Protein AF-A0A1Z9PT60-F1 (afdb_monomer_lite)

Sequence (329 aa):
MVISQSTYDNGRLYELSFFSLENSTSPKCAEILVYNCVQFVKESYLERMRNLSPFIKDKQIYIDSTYELFSEKIVSFLDAAFENLKNFHYFFIPSKMQENCLSLKNCIDKGLQIYPAQYFADYPDKYIPIISNDFDKVEKKKFLFYTGKVSKERTLLVSLLSYFDLIKYGYVSYFGNKNIDSNFDTQKEEDVFFLNLTKKQKKIIQEGFEKLTLPLTVDVKKFNKDIAHAREYNADYYNAVDFCVISETDHYKGMFITEKTVKCIQQNKKFIAFAGHNYINDLKLYYREKHKQDISHLTDWCDTSYDKCKDTFDRAKKIVEIIKEEIEK

Structure (mmCIF, N/CA/C/O backbone):
data_AF-A0A1Z9PT60-F1
#
_entry.id   AF-A0A1Z9PT60-F1
#
loop_
_atom_site.group_PDB
_atom_site.id
_atom_site.type_symbol
_atom_site.label_atom_id
_atom_site.label_alt_id
_atom_site.label_comp_id
_atom_site.label_asym_id
_atom_site.label_entity_id
_atom_site.label_seq_id
_atom_site.pdbx_PDB_ins_code
_atom_site.Cartn_x
_atom_site.Cartn_y
_atom_site.Cartn_z
_atom_site.occupancy
_atom_site.B_iso_or_equiv
_atom_site.auth_seq_id
_atom_site.auth_comp_id
_atom_site.auth_asym_id
_atom_site.auth_atom_id
_atom_site.pdbx_PDB_model_num
ATOM 1 N N . MET A 1 1 ? -0.298 -6.727 -17.135 1.00 81.62 1 MET A N 1
ATOM 2 C CA . MET A 1 1 ? 0.317 -6.638 -18.468 1.00 81.62 1 MET A CA 1
ATOM 3 C C . MET A 1 1 ? 0.806 -8.011 -18.885 1.00 81.62 1 MET A C 1
ATOM 5 O O . MET A 1 1 ? 1.569 -8.620 -18.147 1.00 81.62 1 MET A O 1
ATOM 9 N N . VAL A 1 2 ? 0.313 -8.522 -20.009 1.00 84.81 2 VAL A N 1
ATOM 10 C CA . VAL A 1 2 ? 0.751 -9.814 -20.552 1.00 84.81 2 VAL A CA 1
ATOM 11 C C . VAL A 1 2 ? 1.932 -9.562 -21.484 1.00 84.81 2 VAL A C 1
ATOM 13 O O . VAL A 1 2 ? 1.859 -8.657 -22.313 1.00 84.81 2 VAL A O 1
ATOM 16 N N . ILE A 1 3 ? 3.014 -10.319 -21.318 1.00 87.12 3 ILE A N 1
ATOM 17 C CA . ILE A 1 3 ? 4.162 -10.327 -22.224 1.00 87.12 3 ILE A CA 1
ATOM 18 C C . ILE A 1 3 ? 4.115 -11.636 -23.007 1.00 87.12 3 ILE A C 1
ATOM 20 O O . ILE A 1 3 ? 4.352 -12.712 -22.451 1.00 87.12 3 ILE A O 1
ATOM 24 N N . SER A 1 4 ? 3.799 -11.523 -24.294 1.00 89.12 4 SER A N 1
ATOM 25 C CA . SER A 1 4 ? 3.703 -12.656 -25.216 1.00 89.12 4 SER A CA 1
ATOM 26 C C . SER A 1 4 ? 5.038 -12.976 -25.896 1.00 89.12 4 SER A C 1
ATOM 28 O O . SER A 1 4 ? 5.189 -14.035 -26.496 1.00 89.12 4 SER A O 1
ATOM 30 N N . GLN A 1 5 ? 6.021 -12.076 -25.838 1.00 92.50 5 GLN A N 1
ATOM 31 C CA . GLN A 1 5 ? 7.372 -12.304 -26.356 1.00 92.50 5 GLN A CA 1
ATOM 32 C C . GLN A 1 5 ? 8.129 -13.350 -25.532 1.00 92.50 5 GLN A C 1
ATOM 34 O O . GLN A 1 5 ? 7.790 -13.631 -24.381 1.00 92.50 5 GLN A O 1
ATOM 39 N N . SER A 1 6 ? 9.196 -13.904 -26.111 1.00 91.69 6 SER A N 1
ATOM 40 C CA . SER A 1 6 ? 10.075 -14.833 -25.404 1.00 91.69 6 SER A CA 1
ATOM 41 C C . SER A 1 6 ? 10.795 -14.129 -24.240 1.00 91.69 6 SER A C 1
ATOM 43 O O . SER A 1 6 ? 11.554 -13.177 -24.425 1.00 91.69 6 SER A O 1
ATOM 45 N N . THR A 1 7 ? 10.557 -14.583 -23.012 1.00 91.81 7 THR A N 1
ATOM 46 C CA . THR A 1 7 ? 11.018 -13.908 -21.787 1.00 91.81 7 THR A CA 1
ATOM 47 C C . THR A 1 7 ? 11.910 -14.797 -20.941 1.00 91.81 7 THR A C 1
ATOM 49 O O . THR A 1 7 ? 11.628 -15.982 -20.772 1.00 91.81 7 THR A O 1
ATOM 52 N N . TYR A 1 8 ? 12.943 -14.218 -20.337 1.00 88.31 8 TYR A N 1
ATOM 53 C CA . TYR A 1 8 ? 13.661 -14.833 -19.226 1.00 88.31 8 TYR A CA 1
ATOM 54 C C . TYR A 1 8 ? 13.406 -14.034 -17.952 1.00 88.31 8 TYR A C 1
ATOM 56 O O . TYR A 1 8 ? 13.744 -12.853 -17.863 1.00 88.31 8 TYR A O 1
ATOM 64 N N . ASP A 1 9 ? 12.825 -14.707 -16.968 1.00 85.31 9 ASP A N 1
ATOM 65 C CA . ASP A 1 9 ? 12.563 -14.172 -15.641 1.00 85.31 9 ASP A CA 1
ATOM 66 C C . ASP A 1 9 ? 13.766 -14.425 -14.730 1.00 85.31 9 ASP A C 1
ATOM 68 O O . ASP A 1 9 ? 14.000 -15.535 -14.237 1.00 85.31 9 ASP A O 1
ATOM 72 N N . ASN A 1 10 ? 14.555 -13.377 -14.511 1.00 74.00 10 ASN A N 1
ATOM 73 C CA . ASN A 1 10 ? 15.726 -13.443 -13.662 1.00 74.00 10 ASN A CA 1
ATOM 74 C C . ASN A 1 10 ? 15.343 -13.174 -12.205 1.00 74.00 1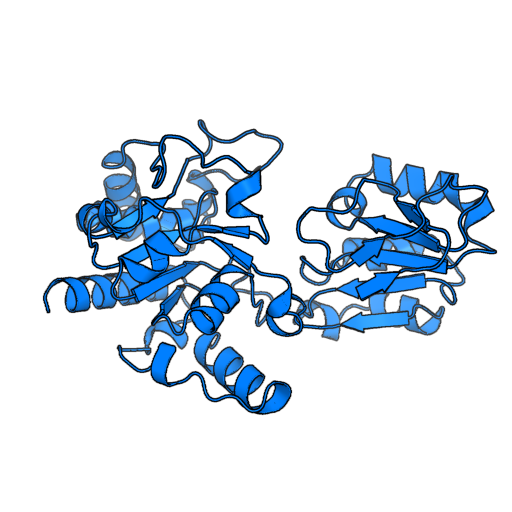0 ASN A C 1
ATOM 76 O O . ASN A 1 10 ? 15.605 -12.098 -11.673 1.00 74.00 10 ASN A O 1
ATOM 80 N N . GLY A 1 11 ? 14.734 -14.149 -11.540 1.00 64.88 11 GLY A N 1
ATOM 81 C CA . GLY A 1 11 ? 14.425 -14.032 -10.115 1.00 64.88 11 GLY A CA 1
ATOM 82 C C . GLY A 1 11 ? 13.132 -14.684 -9.662 1.00 64.88 11 GLY A C 1
ATOM 83 O O . GLY A 1 11 ? 12.933 -14.794 -8.454 1.00 64.88 11 GLY A O 1
ATOM 84 N N . ARG A 1 12 ? 12.308 -15.164 -10.598 1.00 70.69 12 ARG A N 1
ATOM 85 C CA . ARG A 1 12 ? 10.890 -15.459 -10.379 1.00 70.69 12 ARG A CA 1
ATOM 86 C C . ARG A 1 12 ? 10.148 -14.164 -10.047 1.00 70.69 12 ARG A C 1
ATOM 88 O O . ARG A 1 12 ? 10.423 -13.500 -9.041 1.00 70.69 12 ARG A O 1
ATOM 95 N N . LEU A 1 13 ? 9.209 -13.796 -10.907 1.00 71.31 13 LEU A N 1
ATOM 96 C CA . LEU A 1 13 ? 8.296 -12.693 -10.687 1.00 71.31 13 LEU A CA 1
ATOM 97 C C . LEU A 1 13 ? 7.667 -12.841 -9.308 1.00 71.31 13 LEU A C 1
ATOM 99 O O . LEU A 1 13 ? 7.302 -13.936 -8.876 1.00 71.31 13 LEU A O 1
ATOM 103 N N . TYR A 1 14 ? 7.588 -11.719 -8.599 1.00 69.69 14 TYR A N 1
ATOM 104 C CA . TYR A 1 14 ? 6.918 -11.708 -7.313 1.00 69.69 14 TYR A CA 1
ATOM 105 C C . TYR A 1 14 ? 5.428 -11.981 -7.521 1.00 69.69 14 TYR A C 1
ATOM 107 O O . TYR A 1 14 ? 4.874 -11.600 -8.549 1.00 69.69 14 TYR A O 1
ATOM 115 N N . GLU A 1 15 ? 4.756 -12.584 -6.544 1.00 73.38 15 GLU A N 1
ATOM 116 C CA . GLU A 1 15 ? 3.327 -12.925 -6.654 1.00 73.38 15 GLU A CA 1
ATOM 117 C C . GLU A 1 15 ? 2.438 -11.697 -6.926 1.00 73.38 15 GLU A C 1
ATOM 119 O O . GLU A 1 15 ? 1.390 -11.800 -7.564 1.00 73.38 15 GLU A O 1
ATOM 124 N N . LEU A 1 16 ? 2.891 -10.511 -6.503 1.00 75.56 16 LEU A N 1
ATOM 125 C CA . LEU A 1 16 ? 2.218 -9.238 -6.764 1.00 75.56 16 LEU A CA 1
ATOM 126 C C . LEU A 1 16 ? 2.604 -8.576 -8.095 1.00 75.56 16 LEU A C 1
ATOM 128 O O . LEU A 1 16 ? 1.982 -7.580 -8.461 1.00 75.56 16 LEU A O 1
ATOM 132 N N . SER A 1 17 ? 3.577 -9.113 -8.836 1.00 84.62 17 SER A N 1
ATOM 133 C CA . SER A 1 17 ? 3.998 -8.584 -10.137 1.00 84.62 17 SER A CA 1
ATOM 134 C C . SER A 1 17 ? 2.824 -8.465 -11.094 1.00 84.62 17 SER A C 1
ATOM 136 O O . SER A 1 17 ? 2.129 -9.444 -11.371 1.00 84.62 17 SER A O 1
ATOM 138 N N . PHE A 1 18 ? 2.614 -7.279 -11.661 1.00 87.62 18 PHE A N 1
ATOM 139 C CA . PHE A 1 18 ? 1.572 -7.038 -12.663 1.00 87.62 18 PHE A CA 1
ATOM 140 C C . PHE A 1 18 ? 1.918 -7.593 -14.043 1.00 87.62 18 PHE A C 1
ATOM 142 O O . PHE A 1 18 ? 1.092 -7.490 -14.955 1.00 87.62 18 PHE A O 1
ATOM 149 N N . PHE A 1 19 ? 3.073 -8.237 -14.197 1.00 88.06 19 PHE A N 1
ATOM 150 C CA . PHE A 1 19 ? 3.411 -9.005 -15.382 1.00 88.06 19 PHE A CA 1
ATOM 151 C C . PHE A 1 19 ? 2.799 -10.406 -15.363 1.00 88.06 19 PHE A C 1
ATOM 153 O O . PHE A 1 19 ? 2.628 -11.039 -14.326 1.00 88.06 19 PHE A O 1
ATOM 160 N N . SER A 1 20 ? 2.468 -10.895 -16.551 1.00 86.12 20 SER A N 1
ATOM 161 C CA . SER A 1 20 ? 2.156 -12.293 -16.824 1.00 86.12 20 SER A CA 1
ATOM 162 C C . SER A 1 20 ? 2.984 -12.701 -18.035 1.00 86.12 20 SER A C 1
ATOM 164 O O . SER A 1 20 ? 2.941 -12.013 -19.054 1.00 86.12 20 SER A O 1
ATOM 166 N N . LEU A 1 21 ? 3.798 -13.747 -17.889 1.00 88.81 21 LEU A N 1
ATOM 167 C CA . LEU A 1 21 ? 4.744 -14.196 -18.911 1.00 88.81 21 LEU A CA 1
ATOM 168 C C . LEU A 1 21 ? 4.188 -15.448 -19.583 1.00 88.81 21 LEU A C 1
ATOM 170 O O . LEU A 1 21 ? 4.032 -16.472 -18.920 1.00 88.81 21 LEU A O 1
ATOM 174 N N . GLU A 1 22 ? 3.902 -15.381 -20.880 1.00 88.56 22 GLU A N 1
ATOM 175 C CA . GLU A 1 22 ? 3.350 -16.531 -21.613 1.00 88.56 22 GLU A CA 1
ATOM 176 C C . GLU A 1 22 ? 4.451 -17.470 -22.117 1.00 88.56 22 GLU A C 1
ATOM 178 O O . GLU A 1 22 ? 4.288 -18.687 -22.103 1.00 88.56 22 GLU A O 1
ATOM 183 N N . ASN A 1 23 ? 5.601 -16.914 -22.512 1.00 88.31 23 ASN A N 1
ATOM 184 C CA . ASN A 1 23 ? 6.655 -17.645 -23.214 1.00 88.31 23 ASN A CA 1
ATOM 185 C C . ASN A 1 23 ? 7.992 -17.579 -22.466 1.00 88.31 23 ASN A C 1
ATOM 187 O O . ASN A 1 23 ? 8.935 -16.900 -22.872 1.00 88.31 23 ASN A O 1
ATOM 191 N N . SER A 1 24 ? 8.087 -18.310 -21.353 1.00 89.94 24 SER A N 1
ATOM 192 C CA . SER A 1 24 ? 9.324 -18.403 -20.565 1.00 89.94 24 SER A CA 1
ATOM 193 C C . SER A 1 24 ? 10.392 -19.252 -21.265 1.00 89.94 24 SER A C 1
ATOM 195 O O . SER A 1 24 ? 10.131 -20.375 -21.689 1.00 89.94 24 SER A O 1
ATOM 197 N N . THR A 1 25 ? 11.616 -18.737 -21.369 1.00 90.75 25 THR A N 1
ATOM 198 C CA . THR A 1 25 ? 12.745 -19.403 -22.038 1.00 90.75 25 THR A CA 1
ATOM 199 C C . THR A 1 25 ? 14.079 -19.104 -21.346 1.00 90.75 25 THR A C 1
ATOM 201 O O . THR A 1 25 ? 14.131 -18.422 -20.327 1.00 90.75 25 THR A O 1
ATOM 204 N N . SER A 1 26 ? 15.183 -19.636 -21.876 1.00 87.69 26 SER A N 1
ATOM 205 C CA . SER A 1 26 ? 16.532 -19.382 -21.358 1.00 87.69 26 SER A CA 1
ATOM 206 C C . SER A 1 26 ? 16.998 -17.938 -21.627 1.00 87.69 26 SER A C 1
ATOM 208 O O . SER A 1 26 ? 16.575 -17.337 -22.619 1.00 87.69 26 SER A O 1
ATOM 210 N N . PRO A 1 27 ? 17.951 -17.390 -20.842 1.00 83.62 27 PRO A N 1
ATOM 211 C CA . PRO A 1 27 ? 18.452 -16.028 -21.043 1.00 83.62 27 PRO A CA 1
ATOM 212 C C . PRO A 1 27 ? 18.969 -15.777 -22.458 1.00 83.62 27 PRO A C 1
ATOM 214 O O . PRO A 1 27 ? 18.808 -14.683 -22.987 1.00 83.62 27 PRO A O 1
ATOM 217 N N . LYS A 1 28 ? 19.580 -16.789 -23.090 1.00 85.12 28 LYS A N 1
ATOM 218 C CA . LYS A 1 28 ? 20.130 -16.685 -24.449 1.00 85.12 28 LYS A CA 1
ATOM 219 C C . LYS A 1 28 ? 19.030 -16.548 -25.498 1.00 85.12 28 LYS A C 1
ATOM 221 O O . LYS A 1 28 ? 19.175 -15.732 -26.401 1.00 85.12 28 LYS A O 1
ATOM 226 N N . CYS A 1 29 ? 17.937 -17.286 -25.335 1.00 87.81 29 CYS A N 1
ATOM 227 C CA . CYS A 1 29 ? 16.830 -17.346 -26.289 1.00 87.81 29 CYS A CA 1
ATOM 228 C C . CYS A 1 29 ? 15.768 -16.258 -26.079 1.00 87.81 29 CYS A C 1
ATOM 230 O O . CYS A 1 29 ? 14.932 -16.083 -26.951 1.00 87.81 29 CYS A O 1
ATOM 232 N N . ALA A 1 30 ? 15.778 -15.561 -24.941 1.00 91.00 30 ALA A N 1
ATOM 233 C CA . ALA A 1 30 ? 14.778 -14.543 -24.631 1.00 91.00 30 ALA A CA 1
ATOM 234 C C . ALA A 1 30 ? 14.965 -13.247 -25.436 1.00 91.00 30 ALA A C 1
ATOM 236 O O . ALA A 1 30 ? 16.078 -12.736 -25.544 1.00 91.00 30 ALA A O 1
ATOM 237 N N . GLU A 1 31 ? 13.882 -12.657 -25.916 1.00 92.06 31 GLU A N 1
ATOM 238 C CA . GLU A 1 31 ? 13.834 -11.276 -26.409 1.00 92.06 31 GLU A CA 1
ATOM 239 C C . GLU A 1 31 ? 13.824 -10.266 -25.256 1.00 92.06 31 GLU A C 1
ATOM 241 O O . GLU A 1 31 ? 14.393 -9.177 -25.371 1.00 92.06 31 GLU A O 1
ATOM 246 N N . ILE A 1 32 ? 13.204 -10.640 -24.132 1.00 92.69 32 ILE A N 1
ATOM 247 C CA . ILE A 1 32 ? 13.020 -9.775 -22.964 1.00 92.69 32 ILE A CA 1
ATOM 248 C C . ILE A 1 32 ? 13.631 -10.421 -21.722 1.00 92.69 32 ILE A C 1
ATOM 250 O O . ILE A 1 32 ? 13.316 -11.558 -21.367 1.00 92.69 32 ILE A O 1
ATOM 254 N N . LEU A 1 33 ? 14.492 -9.682 -21.028 1.00 89.94 33 LEU A N 1
ATOM 255 C CA . LEU A 1 33 ? 14.980 -10.045 -19.701 1.00 89.94 33 LEU A CA 1
ATOM 256 C C . LEU A 1 33 ? 14.180 -9.270 -18.655 1.00 89.94 33 LEU A C 1
ATOM 258 O O . LEU A 1 33 ? 14.194 -8.039 -18.656 1.00 89.94 33 LEU A O 1
ATOM 262 N N . VAL A 1 34 ? 13.507 -9.982 -17.757 1.00 89.75 34 VAL A N 1
ATOM 263 C CA . VAL A 1 34 ? 12.698 -9.384 -16.691 1.00 89.75 34 VAL A CA 1
ATOM 264 C C . VAL A 1 34 ? 13.442 -9.493 -15.363 1.00 89.75 34 VAL A C 1
ATOM 266 O O . VAL A 1 34 ? 13.912 -10.569 -14.988 1.00 89.75 34 VAL A O 1
ATOM 269 N N . TYR A 1 35 ? 13.563 -8.369 -14.659 1.00 85.94 35 TYR A N 1
ATOM 270 C CA . TYR A 1 35 ? 14.280 -8.229 -13.397 1.00 85.94 35 TYR A CA 1
ATOM 271 C C . TYR A 1 35 ? 13.342 -7.736 -12.298 1.00 85.94 35 TYR A C 1
ATOM 273 O O . TYR A 1 35 ? 12.732 -6.678 -12.414 1.00 85.94 35 TYR A O 1
ATOM 281 N N . ASN A 1 36 ? 13.274 -8.485 -11.203 1.00 83.25 36 ASN A N 1
ATOM 282 C CA . ASN A 1 36 ? 12.445 -8.187 -10.040 1.00 83.25 36 ASN A CA 1
ATOM 283 C C . ASN A 1 36 ? 13.155 -7.201 -9.090 1.00 83.25 36 ASN A C 1
ATOM 285 O O . ASN A 1 36 ? 14.292 -7.441 -8.668 1.00 83.25 36 ASN A O 1
ATOM 289 N N . CYS A 1 37 ? 12.476 -6.122 -8.692 1.00 75.62 37 CYS A N 1
ATOM 290 C CA . CYS A 1 37 ? 13.052 -5.050 -7.875 1.00 75.62 37 CYS A CA 1
ATOM 291 C C . CYS A 1 37 ? 13.472 -5.452 -6.450 1.00 75.62 37 CYS A C 1
ATOM 293 O O . CYS A 1 37 ? 14.475 -4.949 -5.937 1.00 75.62 37 CYS A O 1
ATOM 295 N N . VAL A 1 38 ? 12.755 -6.387 -5.818 1.00 69.94 38 VAL A N 1
ATOM 296 C CA . VAL A 1 38 ? 13.036 -6.872 -4.451 1.00 69.94 38 VAL A CA 1
ATOM 297 C C . VAL A 1 38 ? 14.363 -7.616 -4.421 1.00 69.94 38 VAL A C 1
ATOM 299 O O . VAL A 1 38 ? 15.101 -7.576 -3.434 1.00 69.94 38 VAL A O 1
ATOM 302 N N . GLN A 1 39 ? 14.693 -8.285 -5.521 1.00 64.44 39 GLN A N 1
ATOM 303 C CA . GLN A 1 39 ? 15.985 -8.934 -5.678 1.00 64.44 39 GLN A CA 1
ATOM 304 C C . GLN A 1 39 ? 17.055 -7.948 -6.145 1.00 64.44 39 GLN A C 1
ATOM 306 O O . GLN A 1 39 ? 18.193 -8.062 -5.698 1.00 64.44 39 GLN A O 1
ATOM 311 N N . PHE A 1 40 ? 16.676 -6.942 -6.939 1.00 62.62 40 PHE A N 1
ATOM 312 C CA . PHE A 1 40 ? 17.561 -5.907 -7.483 1.00 62.62 40 PHE A CA 1
ATOM 313 C C . PHE A 1 40 ? 18.400 -5.184 -6.434 1.00 62.62 40 PHE A C 1
ATOM 315 O O . PHE A 1 40 ? 19.569 -4.889 -6.660 1.00 62.62 40 PHE A O 1
ATOM 322 N N . VAL A 1 41 ? 17.833 -4.927 -5.258 1.00 61.47 41 VAL A N 1
ATOM 323 C CA . VAL A 1 41 ? 18.516 -4.187 -4.187 1.00 61.47 41 VAL A CA 1
ATOM 324 C C . VAL A 1 41 ? 19.533 -5.016 -3.390 1.00 61.47 41 VAL A C 1
ATOM 326 O O . VAL A 1 41 ? 20.164 -4.474 -2.482 1.00 61.47 41 VAL A O 1
ATOM 329 N N . LYS A 1 42 ? 19.715 -6.307 -3.701 1.00 67.56 42 LYS A N 1
ATOM 330 C CA . LYS A 1 42 ? 20.740 -7.163 -3.081 1.00 67.56 42 LYS A CA 1
ATOM 331 C C . LYS A 1 42 ? 22.034 -7.121 -3.899 1.00 67.56 42 LYS A C 1
ATOM 333 O O . LYS A 1 42 ? 21.994 -7.272 -5.117 1.00 67.56 42 LYS A O 1
ATOM 338 N N . GLU A 1 43 ? 23.190 -7.002 -3.240 1.00 64.00 43 GLU A N 1
ATOM 339 C CA . GLU A 1 43 ? 24.509 -6.931 -3.907 1.00 64.00 43 GLU A CA 1
ATOM 340 C C . GLU A 1 43 ? 24.746 -8.085 -4.895 1.00 64.00 43 GLU A C 1
ATOM 342 O O . GLU A 1 43 ? 25.141 -7.855 -6.038 1.00 64.00 43 GLU A O 1
ATOM 347 N N . SER A 1 44 ? 24.380 -9.314 -4.515 1.00 67.00 44 SER A N 1
ATOM 348 C CA . SER A 1 44 ? 24.494 -10.500 -5.379 1.00 67.00 44 SER A CA 1
ATOM 349 C C . SER A 1 44 ? 23.635 -10.440 -6.648 1.00 67.00 44 SER A C 1
ATOM 351 O O . SER A 1 44 ? 23.824 -11.218 -7.583 1.00 67.00 44 SER A O 1
ATOM 353 N N . TYR A 1 45 ? 22.633 -9.567 -6.700 1.00 67.31 45 TYR A N 1
ATOM 354 C CA . TYR A 1 45 ? 21.783 -9.388 -7.871 1.00 67.31 45 TYR A CA 1
ATOM 355 C C . TYR A 1 45 ? 22.325 -8.324 -8.825 1.00 67.31 45 TYR A C 1
ATOM 357 O O . TYR A 1 45 ? 22.303 -8.533 -10.037 1.00 67.31 45 TYR A O 1
ATOM 365 N N . LEU A 1 46 ? 22.894 -7.240 -8.293 1.00 69.31 46 LEU A N 1
ATOM 366 C CA . LEU A 1 46 ? 23.629 -6.257 -9.095 1.00 69.31 46 LEU A CA 1
ATOM 367 C C . LEU A 1 46 ? 24.809 -6.916 -9.821 1.00 69.31 46 LEU A C 1
ATOM 369 O O . LEU A 1 46 ? 25.048 -6.655 -11.000 1.00 69.31 46 LEU A O 1
ATOM 373 N N . GLU A 1 47 ? 25.500 -7.835 -9.148 1.00 71.31 47 GLU A N 1
ATOM 374 C CA . GLU A 1 47 ? 26.553 -8.650 -9.755 1.00 71.31 47 GLU A CA 1
ATOM 375 C C . GLU A 1 47 ? 26.009 -9.575 -10.855 1.00 71.31 47 GLU A C 1
ATOM 377 O O . GLU A 1 47 ? 26.566 -9.634 -11.950 1.00 71.31 47 GLU A O 1
ATOM 382 N N . ARG A 1 48 ? 24.858 -10.226 -10.632 1.00 71.12 48 ARG A N 1
ATOM 383 C CA . ARG A 1 48 ? 24.186 -11.032 -11.669 1.00 71.12 48 ARG A CA 1
ATOM 384 C C . ARG A 1 48 ? 23.796 -10.208 -12.893 1.00 71.12 48 ARG A C 1
ATOM 386 O O . ARG A 1 48 ? 23.975 -10.681 -14.011 1.00 71.12 48 ARG A O 1
ATOM 393 N N . MET A 1 49 ? 23.316 -8.981 -12.711 1.00 74.00 49 MET A N 1
ATOM 394 C CA . MET A 1 49 ? 23.049 -8.067 -13.824 1.00 74.00 49 MET A CA 1
ATOM 395 C C . MET A 1 49 ? 24.308 -7.697 -14.599 1.00 74.00 49 MET A C 1
ATOM 397 O O . MET A 1 49 ? 24.292 -7.719 -15.828 1.00 74.00 49 MET A O 1
ATOM 401 N N . ARG A 1 50 ? 25.410 -7.404 -13.900 1.00 72.38 50 ARG A N 1
ATOM 402 C CA . ARG A 1 50 ? 26.708 -7.168 -14.547 1.00 72.38 50 ARG A CA 1
ATOM 403 C C . ARG A 1 50 ? 27.161 -8.390 -15.344 1.00 72.38 50 ARG A C 1
ATOM 405 O O . ARG A 1 50 ? 27.598 -8.236 -16.480 1.00 72.38 50 ARG A O 1
ATOM 412 N N . ASN A 1 51 ? 26.966 -9.594 -14.816 1.00 71.81 51 ASN A N 1
ATOM 413 C CA . ASN A 1 51 ? 27.301 -10.841 -15.511 1.00 71.81 51 ASN A CA 1
ATOM 414 C C . ASN A 1 51 ? 26.403 -11.109 -16.730 1.00 71.81 51 ASN A C 1
ATOM 416 O O . ASN A 1 51 ? 26.832 -11.764 -17.678 1.00 71.81 51 ASN A O 1
ATOM 420 N N . LEU A 1 52 ? 25.177 -10.580 -16.737 1.00 70.19 52 LEU A N 1
ATOM 421 C CA . LEU A 1 52 ? 24.276 -10.636 -17.889 1.00 70.19 52 LEU A CA 1
ATOM 422 C C . LEU A 1 52 ? 24.518 -9.509 -18.905 1.00 70.19 52 LEU A C 1
ATOM 424 O O . LEU A 1 52 ? 23.933 -9.555 -19.986 1.00 70.19 52 LEU A O 1
ATOM 428 N N . SER A 1 53 ? 25.410 -8.550 -18.621 1.00 69.19 53 SER A N 1
ATOM 429 C CA . SER A 1 53 ? 25.713 -7.417 -19.510 1.00 69.19 53 SER A CA 1
ATOM 430 C C . SER A 1 53 ? 26.059 -7.779 -20.961 1.00 69.19 53 SER A C 1
ATOM 432 O O . SER A 1 53 ? 25.591 -7.051 -21.840 1.00 69.19 53 SER A O 1
ATOM 434 N N . PRO A 1 54 ? 26.737 -8.907 -21.282 1.00 68.69 54 PRO A N 1
ATOM 435 C CA . PRO A 1 54 ? 26.973 -9.282 -22.678 1.00 68.69 54 PRO A CA 1
ATOM 436 C C . PRO A 1 54 ? 25.680 -9.575 -23.449 1.00 68.69 54 PRO A C 1
ATOM 438 O O . PRO A 1 54 ? 25.642 -9.430 -24.664 1.00 68.69 54 PRO A O 1
ATOM 441 N N . PHE A 1 55 ? 24.615 -9.974 -22.748 1.00 69.31 55 PHE A N 1
ATOM 442 C CA . PHE A 1 55 ? 23.310 -10.291 -23.328 1.00 69.31 55 PHE A CA 1
ATOM 443 C C . PHE A 1 55 ? 22.363 -9.086 -23.367 1.00 69.31 55 PHE A C 1
ATOM 445 O O . PHE A 1 55 ? 21.339 -9.152 -24.040 1.00 69.31 55 PHE A O 1
ATOM 452 N N . ILE A 1 56 ? 22.676 -8.002 -22.648 1.00 76.62 56 ILE A N 1
ATOM 453 C CA . ILE A 1 56 ? 21.798 -6.828 -22.514 1.00 76.62 56 ILE A CA 1
ATOM 454 C C . ILE A 1 56 ? 21.719 -6.019 -23.815 1.00 76.62 56 ILE A C 1
ATOM 456 O O . ILE A 1 56 ? 20.682 -5.431 -24.106 1.00 76.62 56 ILE A O 1
ATOM 460 N N . LYS A 1 57 ? 22.796 -5.991 -24.609 1.00 74.00 57 LYS A N 1
ATOM 461 C CA . LYS A 1 57 ? 22.913 -5.092 -25.768 1.00 74.00 57 LYS A CA 1
ATOM 462 C C . LYS A 1 57 ? 21.825 -5.314 -26.831 1.00 74.00 57 LYS A C 1
ATOM 464 O O . LYS A 1 57 ? 21.372 -4.341 -27.428 1.00 74.00 57 LYS A O 1
ATOM 469 N N . ASP A 1 58 ? 21.366 -6.555 -26.989 1.00 80.94 58 ASP A N 1
ATOM 470 C CA . ASP A 1 58 ? 20.441 -6.964 -28.055 1.00 80.94 58 ASP A CA 1
ATOM 471 C C . ASP A 1 58 ? 19.052 -7.382 -27.534 1.00 80.94 58 ASP A C 1
ATOM 473 O O . ASP A 1 58 ? 18.269 -7.987 -28.264 1.00 80.94 58 ASP A O 1
ATOM 477 N N . LYS A 1 59 ? 18.739 -7.097 -26.263 1.00 89.75 59 LYS A N 1
ATOM 478 C CA . LYS A 1 59 ? 17.484 -7.506 -25.611 1.00 89.75 59 LYS A CA 1
ATOM 479 C C . LYS A 1 59 ? 16.778 -6.317 -24.978 1.00 89.75 59 LYS A C 1
ATOM 481 O O . LYS A 1 59 ? 17.421 -5.343 -24.588 1.00 89.75 59 LYS A O 1
ATOM 486 N N . GLN A 1 60 ? 15.460 -6.419 -24.826 1.00 93.12 60 GLN A N 1
ATOM 487 C CA . GLN A 1 60 ? 14.723 -5.505 -23.956 1.00 93.12 60 GLN A CA 1
ATOM 488 C C . GLN A 1 60 ? 14.908 -5.911 -22.496 1.00 93.12 60 GLN A C 1
ATOM 490 O O . GLN A 1 60 ? 14.914 -7.098 -22.162 1.00 93.12 60 GLN A O 1
ATOM 495 N N . ILE A 1 61 ? 15.046 -4.922 -21.620 1.00 91.81 61 ILE A N 1
ATOM 496 C CA . ILE A 1 61 ? 15.262 -5.117 -20.189 1.00 91.81 61 ILE A CA 1
ATOM 497 C C . ILE A 1 61 ? 14.099 -4.509 -19.427 1.00 91.81 61 ILE A C 1
ATOM 499 O O . ILE A 1 61 ? 13.926 -3.293 -19.432 1.00 91.81 61 ILE A O 1
ATOM 503 N N . TYR A 1 62 ? 13.298 -5.340 -18.770 1.00 93.38 62 TYR A N 1
ATOM 504 C CA . TYR A 1 62 ? 12.169 -4.886 -17.964 1.00 93.38 62 TYR A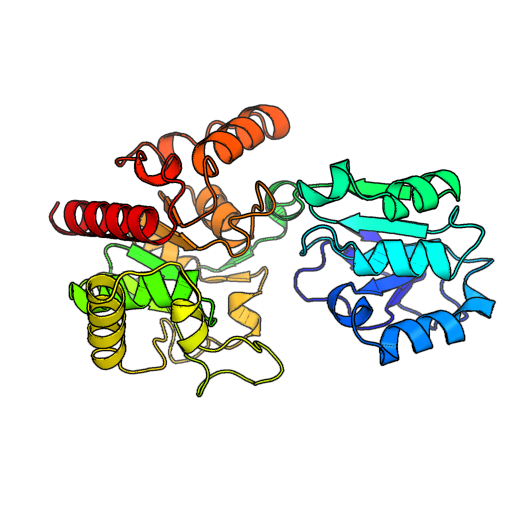 CA 1
ATOM 505 C C . TYR A 1 62 ? 12.545 -4.978 -16.494 1.00 93.38 62 TYR A C 1
ATOM 507 O O . TYR A 1 62 ? 12.875 -6.050 -15.996 1.00 93.38 62 TYR A O 1
ATOM 515 N N . ILE A 1 63 ? 12.497 -3.850 -15.798 1.00 91.56 63 ILE A N 1
ATOM 516 C CA . ILE A 1 63 ? 12.696 -3.774 -14.354 1.00 91.56 63 ILE A CA 1
ATOM 517 C C . ILE A 1 63 ? 11.319 -3.620 -13.722 1.00 91.56 63 ILE A C 1
ATOM 519 O O . ILE A 1 63 ? 10.667 -2.582 -13.857 1.00 91.56 63 ILE A O 1
ATOM 523 N N . ASP A 1 64 ? 10.880 -4.681 -13.061 1.00 91.25 64 ASP A N 1
ATOM 524 C CA . ASP A 1 64 ? 9.573 -4.792 -12.442 1.00 91.25 64 ASP A CA 1
ATOM 525 C C . ASP A 1 64 ? 9.611 -4.354 -10.975 1.00 91.25 64 ASP A C 1
ATOM 527 O O . ASP A 1 64 ? 10.022 -5.113 -10.094 1.00 91.25 64 ASP A O 1
ATOM 531 N N . SER A 1 65 ? 9.139 -3.133 -10.729 1.00 90.31 65 SER A N 1
ATOM 532 C CA . SER A 1 65 ? 8.710 -2.628 -9.421 1.00 90.31 65 SER A CA 1
ATOM 533 C C . SER A 1 65 ? 7.209 -2.333 -9.407 1.00 90.31 65 SER A C 1
ATOM 535 O O . SER A 1 65 ? 6.765 -1.423 -8.715 1.00 90.31 65 SER A O 1
ATOM 537 N N . THR A 1 66 ? 6.388 -3.059 -10.167 1.00 90.75 66 THR A N 1
ATOM 538 C CA . THR A 1 66 ? 4.945 -2.761 -10.276 1.00 90.75 66 THR A CA 1
ATOM 539 C C . THR A 1 66 ? 4.174 -2.895 -8.957 1.00 90.75 66 THR A C 1
ATOM 541 O O . THR A 1 66 ? 3.038 -2.453 -8.865 1.00 90.75 66 THR A O 1
ATOM 544 N N . TYR A 1 67 ? 4.778 -3.463 -7.918 1.00 86.88 67 TYR A N 1
ATOM 545 C CA . TYR A 1 67 ? 4.196 -3.651 -6.587 1.00 86.88 67 TYR A CA 1
ATOM 546 C C . TYR A 1 67 ? 4.970 -2.907 -5.484 1.00 86.88 67 TYR A C 1
ATOM 548 O O . TYR A 1 67 ? 4.662 -3.070 -4.306 1.00 86.88 67 TYR A O 1
ATOM 556 N N . GLU A 1 68 ? 5.961 -2.092 -5.854 1.00 86.50 68 GLU A N 1
ATOM 557 C CA . GLU A 1 68 ? 6.805 -1.322 -4.938 1.00 86.50 68 GLU A CA 1
ATOM 558 C C . GLU A 1 68 ? 6.897 0.140 -5.385 1.00 86.50 68 GLU A C 1
ATOM 560 O O . GLU A 1 68 ? 6.794 0.476 -6.569 1.00 86.50 68 GLU A O 1
ATOM 565 N N . LEU A 1 69 ? 7.144 1.029 -4.426 1.00 88.19 69 LEU A N 1
ATOM 566 C CA . LEU A 1 69 ? 7.440 2.425 -4.731 1.00 88.19 69 LEU A CA 1
ATOM 567 C C . LEU A 1 69 ? 8.761 2.566 -5.496 1.00 88.19 69 LEU A C 1
ATOM 569 O O . LEU A 1 69 ? 9.669 1.737 -5.397 1.00 88.19 69 LEU A O 1
ATOM 573 N N . PHE A 1 70 ? 8.890 3.679 -6.216 1.00 89.25 70 PHE A N 1
ATOM 574 C CA . PHE A 1 70 ? 10.139 4.108 -6.839 1.00 89.25 70 PHE A CA 1
ATOM 575 C C . PHE A 1 70 ? 11.355 3.931 -5.904 1.00 89.25 70 PHE A C 1
ATOM 577 O O . PHE A 1 70 ? 11.390 4.470 -4.795 1.00 89.25 70 PHE A O 1
ATOM 584 N N . SER A 1 71 ? 12.376 3.219 -6.393 1.00 87.31 71 SER A N 1
ATOM 585 C CA . SER A 1 71 ? 13.644 2.987 -5.694 1.00 87.31 71 SER A CA 1
ATOM 586 C C . SER A 1 71 ? 14.803 3.763 -6.322 1.00 87.31 71 SER A C 1
ATOM 588 O O . SER A 1 71 ? 15.226 3.477 -7.444 1.00 87.31 71 SER A O 1
ATOM 590 N N . GLU A 1 72 ? 15.381 4.693 -5.557 1.00 88.94 72 GLU A N 1
ATOM 591 C CA . GLU A 1 72 ? 16.578 5.447 -5.955 1.00 88.94 72 GLU A CA 1
ATOM 592 C C . GLU A 1 72 ? 17.800 4.537 -6.158 1.00 88.94 72 GLU A C 1
ATOM 594 O O . GLU A 1 72 ? 18.619 4.775 -7.040 1.00 88.94 72 GLU A O 1
ATOM 599 N N . LYS A 1 73 ? 17.903 3.441 -5.395 1.00 87.50 73 LYS A N 1
ATOM 600 C CA . LYS A 1 73 ? 19.011 2.483 -5.530 1.00 87.50 73 LYS A CA 1
ATOM 601 C C . LYS A 1 73 ? 19.075 1.867 -6.927 1.00 87.50 73 LYS A C 1
ATOM 603 O O . LYS A 1 73 ? 20.169 1.66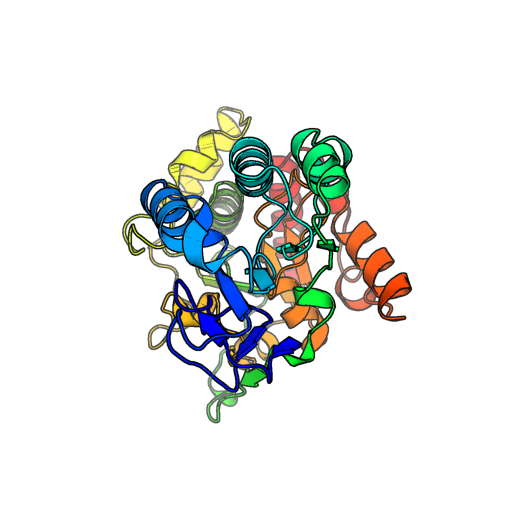6 -7.446 1.00 87.50 73 LYS A O 1
ATOM 608 N N . ILE A 1 74 ? 17.915 1.581 -7.524 1.00 88.69 74 ILE A N 1
ATOM 609 C CA . ILE A 1 74 ? 17.826 0.997 -8.866 1.00 88.69 74 ILE A CA 1
ATOM 610 C C . ILE A 1 74 ? 18.380 1.985 -9.890 1.00 88.69 74 ILE A C 1
ATOM 612 O O . ILE A 1 74 ? 19.299 1.647 -10.630 1.00 88.69 74 ILE A O 1
ATOM 616 N N . VAL A 1 75 ? 17.877 3.221 -9.900 1.00 91.88 75 VAL A N 1
ATOM 617 C CA . VAL A 1 75 ? 18.308 4.221 -10.888 1.00 91.88 75 VAL A CA 1
ATOM 618 C C . VAL A 1 75 ? 19.749 4.675 -10.679 1.00 91.88 75 VAL A C 1
ATOM 620 O O . VAL A 1 75 ? 20.462 4.851 -11.655 1.00 91.88 75 VAL A O 1
ATOM 623 N N . SER A 1 76 ? 20.229 4.781 -9.439 1.00 91.19 76 SER A N 1
ATOM 624 C CA . SER A 1 76 ? 21.636 5.102 -9.169 1.00 91.19 76 SER A CA 1
ATOM 625 C C . SER A 1 76 ? 22.580 4.001 -9.647 1.00 91.19 76 SER A C 1
ATOM 627 O O . SER A 1 76 ? 23.657 4.294 -10.160 1.00 91.19 76 SER A O 1
ATOM 629 N N . PHE A 1 77 ? 22.178 2.731 -9.540 1.00 88.81 77 PHE A N 1
ATOM 630 C CA . PHE A 1 77 ? 22.939 1.639 -10.140 1.00 88.81 77 PHE A CA 1
ATOM 631 C C . PHE A 1 77 ? 22.943 1.723 -11.667 1.00 88.81 77 PHE A C 1
ATOM 633 O O . PHE A 1 77 ? 24.008 1.601 -12.265 1.00 88.81 77 PHE A O 1
ATOM 640 N N . LEU A 1 78 ? 21.780 1.930 -12.294 1.00 90.56 78 LEU A N 1
ATOM 641 C CA . LEU A 1 78 ? 21.685 2.029 -13.752 1.00 90.56 78 LEU A CA 1
ATOM 642 C C . LEU A 1 78 ? 22.532 3.183 -14.293 1.00 90.56 78 LEU A C 1
ATOM 644 O O . LEU A 1 78 ? 23.269 2.992 -15.259 1.00 90.56 78 LEU A O 1
ATOM 648 N N . ASP A 1 79 ? 22.471 4.340 -13.633 1.00 93.75 79 ASP A N 1
ATOM 649 C CA . ASP A 1 79 ? 23.263 5.515 -13.980 1.00 93.75 79 ASP A CA 1
ATOM 650 C C . ASP A 1 79 ? 24.766 5.208 -13.898 1.00 93.75 79 ASP A C 1
ATOM 652 O O . ASP A 1 79 ? 25.515 5.477 -14.833 1.00 93.75 79 ASP A O 1
ATOM 656 N N . ALA A 1 80 ? 25.217 4.564 -12.821 1.00 90.31 80 ALA A N 1
ATOM 657 C CA . ALA A 1 80 ? 26.630 4.237 -12.653 1.00 90.31 80 ALA A CA 1
ATOM 658 C C . ALA A 1 80 ? 27.123 3.113 -13.584 1.00 90.31 80 ALA A C 1
ATOM 660 O O . ALA A 1 80 ? 28.298 3.089 -13.944 1.00 90.31 80 ALA A O 1
ATOM 661 N N . ALA A 1 81 ? 26.265 2.150 -13.925 1.00 86.69 81 ALA A N 1
ATOM 662 C CA . ALA A 1 81 ? 26.676 0.915 -14.593 1.00 86.69 81 ALA A CA 1
ATOM 663 C C . ALA A 1 81 ? 26.535 0.946 -16.120 1.00 86.69 81 ALA A C 1
ATOM 665 O O . ALA A 1 81 ? 27.183 0.143 -16.791 1.00 86.69 81 ALA A O 1
ATOM 666 N N . PHE A 1 82 ? 25.698 1.827 -16.673 1.00 88.06 82 PHE A N 1
ATOM 667 C CA . PHE A 1 82 ? 25.386 1.833 -18.099 1.00 88.06 82 PHE A CA 1
ATOM 668 C C . PHE A 1 82 ? 25.469 3.240 -18.696 1.00 88.06 82 PHE A C 1
ATOM 670 O O . PHE A 1 82 ? 24.972 4.221 -18.140 1.00 88.06 82 PHE A O 1
ATOM 677 N N . GLU A 1 83 ? 26.073 3.327 -19.881 1.00 90.06 83 GLU A N 1
ATOM 678 C CA . GLU A 1 83 ? 26.136 4.560 -20.677 1.00 90.06 83 GLU A CA 1
ATOM 679 C C . GLU A 1 83 ? 24.908 4.739 -21.583 1.00 90.06 83 GLU A C 1
ATOM 681 O O . GLU A 1 83 ? 24.567 5.858 -21.952 1.00 90.06 83 GLU A O 1
ATOM 686 N N . ASN A 1 84 ? 24.229 3.643 -21.934 1.00 91.31 84 ASN A N 1
ATOM 687 C CA . ASN A 1 84 ? 23.057 3.633 -22.805 1.00 91.31 84 ASN A CA 1
ATOM 688 C C . ASN A 1 84 ? 21.965 2.748 -22.197 1.00 91.31 84 ASN A C 1
ATOM 690 O O . ASN A 1 84 ? 22.194 1.570 -21.919 1.00 91.31 84 ASN A O 1
ATOM 694 N N . LEU A 1 85 ? 20.780 3.327 -22.021 1.00 93.69 85 LEU A N 1
ATOM 695 C CA . LEU A 1 85 ? 19.619 2.711 -21.384 1.00 93.69 85 LEU A CA 1
ATOM 696 C C . LEU A 1 85 ? 18.401 2.615 -22.320 1.00 93.69 85 LEU A C 1
ATOM 698 O O . LEU A 1 85 ? 17.309 2.317 -21.851 1.00 93.69 85 LEU A O 1
ATOM 702 N N . LYS A 1 86 ? 18.562 2.804 -23.638 1.00 94.31 86 LYS A N 1
ATOM 703 C CA . LYS A 1 86 ? 17.446 2.821 -24.615 1.00 94.31 86 LYS A CA 1
ATOM 704 C C . LYS A 1 86 ? 16.551 1.579 -24.605 1.00 94.31 86 LYS A C 1
ATOM 706 O O . LYS A 1 86 ? 15.365 1.687 -24.906 1.00 94.31 86 LYS A O 1
ATOM 711 N N . ASN A 1 87 ? 17.122 0.424 -24.266 1.00 93.12 87 ASN A N 1
ATOM 712 C CA . ASN A 1 87 ? 16.407 -0.853 -24.199 1.00 93.12 87 ASN A CA 1
ATOM 713 C C . ASN A 1 87 ? 15.902 -1.185 -22.784 1.00 93.12 87 ASN A C 1
ATOM 715 O O . ASN A 1 87 ? 15.384 -2.279 -22.565 1.00 93.12 87 ASN A O 1
ATOM 719 N N . PHE A 1 88 ? 16.088 -0.289 -21.811 1.00 93.94 88 PHE A N 1
ATOM 720 C CA . PHE A 1 88 ? 15.636 -0.477 -20.438 1.00 93.94 88 PHE A CA 1
ATOM 721 C C . PHE A 1 88 ? 14.273 0.178 -20.229 1.00 93.94 88 PHE A C 1
ATOM 723 O O . PHE A 1 88 ? 14.043 1.325 -20.609 1.00 93.94 88 PHE A O 1
ATOM 730 N N . HIS A 1 89 ? 13.395 -0.560 -19.562 1.00 95.50 89 HIS A N 1
ATOM 731 C CA . HIS A 1 89 ? 12.037 -0.170 -19.225 1.00 95.50 89 HIS A CA 1
ATOM 732 C C . HIS A 1 89 ? 11.843 -0.354 -17.721 1.00 95.50 89 HIS A C 1
ATOM 734 O O . HIS A 1 89 ? 11.984 -1.465 -17.208 1.00 95.50 89 HIS A O 1
ATOM 740 N N . TYR A 1 90 ? 11.537 0.724 -17.005 1.00 94.31 90 TYR A N 1
ATOM 741 C CA . TYR A 1 90 ? 11.367 0.703 -15.556 1.00 94.31 90 TYR A CA 1
ATOM 742 C C . TYR A 1 90 ? 9.918 0.979 -15.159 1.00 94.31 90 TYR A C 1
ATOM 744 O O . TYR A 1 90 ? 9.399 2.078 -15.362 1.00 94.31 90 TYR A O 1
ATOM 752 N N . PHE A 1 91 ? 9.276 -0.028 -14.573 1.00 95.00 91 PHE A N 1
ATOM 753 C CA . PHE A 1 91 ? 7.882 0.002 -14.138 1.00 95.00 91 PHE A CA 1
ATOM 754 C C . PHE A 1 91 ? 7.843 0.138 -12.622 1.00 95.00 91 PHE A C 1
ATOM 756 O O . PHE A 1 91 ? 8.415 -0.701 -11.934 1.00 95.00 91 PHE A O 1
ATOM 763 N N . PHE A 1 92 ? 7.202 1.177 -12.087 1.00 92.44 92 PHE A N 1
ATOM 764 C CA . PHE A 1 92 ? 7.199 1.425 -10.641 1.00 92.44 92 PHE A CA 1
ATOM 765 C C . PHE A 1 92 ? 5.985 2.226 -10.176 1.00 92.44 92 PHE A C 1
ATOM 767 O O . PHE A 1 92 ? 5.363 2.950 -10.960 1.00 92.44 92 PHE A O 1
ATOM 774 N N . ILE A 1 93 ? 5.680 2.144 -8.882 1.00 91.25 93 ILE A N 1
ATOM 775 C CA . ILE A 1 93 ? 4.650 2.985 -8.270 1.00 91.25 93 ILE A CA 1
ATOM 776 C C . ILE A 1 93 ? 5.249 4.354 -7.935 1.00 91.25 93 ILE A C 1
ATOM 778 O O . ILE A 1 93 ? 6.299 4.421 -7.280 1.00 91.25 93 ILE A O 1
ATOM 782 N N . PRO A 1 94 ? 4.637 5.459 -8.401 1.00 89.62 94 PRO A N 1
ATOM 783 C CA . PRO A 1 94 ? 5.220 6.780 -8.249 1.00 89.62 94 PRO A CA 1
ATOM 784 C C . PRO A 1 94 ? 5.317 7.183 -6.778 1.00 89.62 94 PRO A C 1
ATOM 786 O O . PRO A 1 94 ? 4.449 6.871 -5.964 1.00 89.62 94 PRO A O 1
ATOM 789 N N . SER A 1 95 ? 6.374 7.918 -6.444 1.00 86.38 95 SER A N 1
ATOM 790 C CA . SER A 1 95 ? 6.587 8.475 -5.106 1.00 86.38 95 SER A CA 1
ATOM 791 C C . SER A 1 95 ? 7.134 9.897 -5.199 1.00 86.38 95 SER A C 1
ATOM 793 O O . SER A 1 95 ? 7.755 10.260 -6.195 1.00 86.38 95 SER A O 1
ATOM 795 N N . LYS A 1 96 ? 6.981 10.704 -4.143 1.00 82.12 96 LYS A N 1
ATOM 796 C CA . LYS A 1 96 ? 7.532 12.076 -4.099 1.00 82.12 96 LYS A CA 1
ATOM 797 C C . LYS A 1 96 ? 9.054 12.118 -4.274 1.00 82.12 96 LYS A C 1
ATOM 799 O O . LYS A 1 96 ? 9.596 13.123 -4.717 1.00 82.12 96 LYS A O 1
ATOM 804 N N . MET A 1 97 ? 9.757 11.029 -3.944 1.00 78.50 97 MET A N 1
ATOM 805 C CA . MET A 1 97 ? 11.218 10.958 -4.063 1.00 78.50 97 MET A CA 1
ATOM 806 C C . MET A 1 97 ? 11.700 11.052 -5.516 1.00 78.50 97 MET A C 1
ATOM 808 O O . MET A 1 97 ? 12.815 11.503 -5.763 1.00 78.50 97 MET A O 1
ATOM 812 N N . GLN A 1 98 ? 10.868 10.658 -6.483 1.00 82.44 98 GLN A N 1
ATOM 813 C CA . GLN A 1 98 ? 11.251 10.644 -7.894 1.00 82.44 98 GLN A CA 1
ATOM 814 C C . GLN A 1 98 ? 11.462 12.055 -8.471 1.00 82.44 98 GLN A C 1
ATOM 816 O O . GLN A 1 98 ? 12.306 12.233 -9.344 1.00 82.44 98 GLN A O 1
ATOM 821 N N . GLU A 1 99 ? 10.730 13.063 -7.976 1.00 82.62 99 GLU A N 1
ATOM 822 C CA . GLU A 1 99 ? 10.681 14.415 -8.563 1.00 82.62 99 GLU A CA 1
ATOM 823 C C . GLU A 1 99 ? 12.052 15.111 -8.540 1.00 82.62 99 GLU A C 1
ATOM 825 O O . GLU A 1 99 ? 12.392 15.885 -9.438 1.00 82.62 99 GLU A O 1
ATOM 830 N N . ASN A 1 100 ? 12.876 14.777 -7.543 1.00 85.31 100 ASN A N 1
ATOM 831 C CA . ASN A 1 100 ? 14.180 15.395 -7.311 1.00 85.31 100 ASN A CA 1
ATOM 832 C C . ASN A 1 100 ? 15.359 14.424 -7.484 1.00 85.31 100 ASN A C 1
ATOM 834 O O . ASN A 1 100 ? 16.489 14.772 -7.151 1.00 85.31 100 ASN A O 1
ATOM 838 N N . CYS A 1 101 ? 15.129 13.219 -8.015 1.00 91.75 101 CYS A N 1
ATOM 839 C CA . CYS A 1 101 ? 16.186 12.223 -8.169 1.00 91.75 101 CYS A CA 1
ATOM 840 C C . CYS A 1 101 ? 17.072 12.533 -9.390 1.00 91.75 101 CYS A C 1
ATOM 842 O O . CYS A 1 101 ? 16.646 12.379 -10.536 1.00 91.75 101 CYS A O 1
ATOM 844 N N . LEU A 1 102 ? 18.320 12.956 -9.151 1.00 94.69 102 LEU A N 1
ATOM 845 C CA . LEU A 1 102 ? 19.283 13.272 -10.215 1.00 94.69 102 LEU A CA 1
ATOM 846 C C . LEU A 1 102 ? 19.623 12.039 -11.065 1.00 94.69 102 LEU A C 1
ATOM 848 O O . LEU A 1 102 ? 19.580 12.120 -12.288 1.00 94.69 102 LEU A O 1
ATOM 852 N N . SER A 1 103 ? 19.867 10.889 -10.429 1.00 95.50 103 SER A N 1
ATOM 853 C CA . SER A 1 103 ? 20.165 9.633 -11.130 1.00 95.50 103 SER A CA 1
ATOM 854 C C . SER A 1 103 ? 19.043 9.218 -12.082 1.00 95.50 103 SER A C 1
ATOM 856 O O . SER A 1 103 ? 19.309 8.699 -13.162 1.00 95.50 103 SER A O 1
ATOM 858 N N . LEU A 1 104 ? 17.778 9.467 -11.717 1.00 95.81 104 LEU A N 1
ATOM 859 C CA . LEU A 1 104 ? 16.643 9.204 -12.602 1.00 95.81 104 LEU A CA 1
ATOM 860 C C . LEU A 1 104 ? 16.688 10.099 -13.847 1.00 95.81 104 LEU A C 1
ATOM 862 O O . LEU A 1 104 ? 16.506 9.590 -14.950 1.00 95.81 104 LEU A O 1
ATOM 866 N N . LYS A 1 105 ? 16.965 11.401 -13.687 1.00 96.06 105 LYS A N 1
ATOM 867 C CA . LYS A 1 105 ? 17.104 12.338 -14.818 1.00 96.06 105 LYS A CA 1
ATOM 868 C C . LYS A 1 105 ? 18.226 11.895 -15.758 1.00 96.06 105 LYS A C 1
ATOM 870 O O . LYS A 1 105 ? 17.975 11.703 -16.942 1.00 96.06 105 LYS A O 1
ATOM 875 N N . ASN A 1 106 ? 19.402 11.591 -15.207 1.00 97.44 106 ASN A N 1
ATOM 876 C CA . ASN A 1 106 ? 20.535 11.074 -15.976 1.00 97.44 106 ASN A CA 1
ATOM 877 C C . ASN A 1 106 ? 20.186 9.774 -16.718 1.00 97.44 106 ASN A C 1
ATOM 879 O O . ASN A 1 106 ? 20.553 9.595 -17.877 1.00 97.44 106 ASN A O 1
ATOM 883 N N . CYS A 1 107 ? 19.460 8.856 -16.071 1.00 97.00 107 CYS A N 1
ATOM 884 C CA . CYS A 1 107 ? 19.031 7.617 -16.714 1.00 97.00 107 CYS A CA 1
ATOM 885 C C . CYS A 1 107 ? 18.080 7.872 -17.891 1.00 97.00 107 CYS A C 1
ATOM 887 O O . CYS A 1 107 ? 18.211 7.219 -18.926 1.00 97.00 107 CYS A O 1
ATOM 889 N N . ILE A 1 108 ? 17.136 8.807 -17.746 1.00 97.00 108 ILE A N 1
ATOM 890 C CA . ILE A 1 108 ? 16.222 9.210 -18.825 1.00 97.00 108 ILE A CA 1
ATOM 891 C C . ILE A 1 108 ? 17.018 9.810 -19.990 1.00 97.00 108 ILE A C 1
ATOM 893 O O . ILE A 1 108 ? 16.795 9.414 -21.132 1.00 97.00 108 ILE A O 1
ATOM 897 N N . ASP A 1 109 ? 18.006 10.665 -19.713 1.00 97.31 109 ASP A N 1
ATOM 898 C CA . ASP A 1 109 ? 18.888 11.245 -20.738 1.00 97.31 109 ASP A CA 1
ATOM 899 C C . ASP A 1 109 ? 19.712 10.169 -21.470 1.00 97.31 109 ASP A C 1
ATOM 901 O O . ASP A 1 109 ? 19.946 10.256 -22.678 1.00 97.31 109 ASP A O 1
ATOM 905 N N . LYS A 1 110 ? 20.085 9.092 -20.768 1.00 96.62 110 LYS A N 1
ATOM 906 C CA . LYS A 1 110 ? 20.714 7.886 -21.342 1.00 96.62 110 LYS A CA 1
ATOM 907 C C . LYS A 1 110 ? 19.741 6.991 -22.121 1.00 96.62 110 LYS A C 1
ATOM 909 O O . LYS A 1 110 ? 20.171 6.005 -22.725 1.00 96.62 110 LYS A O 1
ATOM 914 N N . GLY A 1 111 ? 18.448 7.311 -22.135 1.00 97.00 111 GLY A N 1
ATOM 915 C CA . GLY A 1 111 ? 17.406 6.624 -22.900 1.00 97.00 111 GLY A CA 1
ATOM 916 C C . GLY A 1 111 ? 16.507 5.679 -22.099 1.00 97.00 111 GLY A C 1
ATOM 917 O O . GLY A 1 111 ? 15.738 4.952 -22.724 1.00 97.00 111 GLY A O 1
ATOM 918 N N . LEU A 1 112 ? 16.580 5.662 -20.762 1.00 97.00 112 LEU A N 1
ATOM 919 C CA . LEU A 1 112 ? 15.696 4.837 -19.930 1.00 97.00 112 LEU A CA 1
ATOM 920 C C . LEU A 1 112 ? 14.226 5.194 -20.181 1.00 97.00 112 LEU A C 1
ATOM 922 O O . LEU A 1 112 ? 13.823 6.348 -20.033 1.00 97.00 112 LEU A O 1
ATOM 926 N N . GLN A 1 113 ? 13.408 4.186 -20.472 1.00 97.62 113 GLN A N 1
ATOM 927 C CA . GLN A 1 113 ? 11.961 4.337 -20.590 1.00 97.62 113 GLN A CA 1
ATOM 928 C C . GLN A 1 113 ? 11.309 4.067 -19.233 1.00 97.62 113 GLN A C 1
ATOM 930 O O . GLN A 1 113 ? 11.601 3.060 -18.587 1.00 97.62 113 GLN A O 1
ATOM 935 N N . ILE A 1 114 ? 10.425 4.958 -18.782 1.00 95.88 114 ILE A N 1
ATOM 936 C CA . ILE A 1 114 ? 9.777 4.849 -17.469 1.00 95.88 114 ILE A CA 1
ATOM 937 C C . ILE A 1 114 ? 8.262 4.713 -17.588 1.00 95.88 114 ILE A C 1
ATOM 939 O O . ILE A 1 114 ? 7.633 5.332 -18.443 1.00 95.88 114 ILE A O 1
ATOM 943 N N . TYR A 1 115 ? 7.684 3.929 -16.680 1.00 95.56 115 TYR A N 1
ATOM 944 C CA . TYR A 1 115 ? 6.259 3.611 -16.640 1.00 95.56 115 TYR A CA 1
ATOM 945 C C . TYR A 1 115 ? 5.723 3.754 -15.205 1.00 95.56 115 TYR A C 1
ATOM 947 O O . TYR A 1 115 ? 5.488 2.750 -14.521 1.00 95.56 115 TYR A O 1
ATOM 955 N N . PRO A 1 116 ? 5.566 4.994 -14.705 1.00 92.81 116 PRO A N 1
ATOM 956 C CA . PRO A 1 116 ? 4.949 5.242 -13.408 1.00 92.81 116 PRO A CA 1
ATOM 957 C C . PRO A 1 116 ? 3.431 5.005 -13.466 1.00 92.81 116 PRO A C 1
ATOM 959 O O . PRO A 1 116 ? 2.744 5.605 -14.293 1.00 92.81 116 PRO A O 1
ATOM 962 N N . ALA A 1 117 ? 2.892 4.174 -12.572 1.00 92.69 117 ALA A N 1
ATOM 963 C CA . ALA A 1 117 ? 1.445 3.958 -12.428 1.00 92.69 117 ALA A CA 1
ATOM 964 C C . ALA A 1 117 ? 1.081 3.505 -11.005 1.00 92.69 117 ALA A C 1
ATOM 966 O O . ALA A 1 117 ? 1.915 2.926 -10.310 1.00 92.69 117 ALA A O 1
ATOM 967 N N . GLN A 1 118 ? -0.160 3.724 -10.560 1.00 92.50 118 GLN A N 1
ATOM 968 C CA . GLN A 1 118 ? -0.644 3.134 -9.302 1.00 92.50 118 GLN A CA 1
ATOM 969 C C . GLN A 1 118 ? -1.186 1.739 -9.622 1.00 92.50 118 GLN A C 1
ATOM 971 O O . GLN A 1 118 ? -2.391 1.517 -9.608 1.00 92.50 118 GLN A O 1
ATOM 976 N N . TYR A 1 119 ? -0.295 0.800 -9.948 1.00 92.88 119 TYR A N 1
ATOM 977 C CA . TYR A 1 119 ? -0.652 -0.506 -10.521 1.00 92.88 119 TYR A CA 1
ATOM 978 C C . TYR A 1 119 ? -1.728 -1.274 -9.734 1.00 92.88 119 TYR A C 1
ATOM 980 O O . TYR A 1 119 ? -2.596 -1.891 -10.344 1.00 92.88 119 TYR A O 1
ATOM 988 N N . PHE A 1 120 ? -1.733 -1.188 -8.401 1.00 91.56 120 PHE A N 1
ATOM 989 C CA . PHE A 1 120 ? -2.801 -1.755 -7.572 1.00 91.56 120 PHE A CA 1
ATOM 990 C C . PHE A 1 120 ? -4.188 -1.216 -7.954 1.00 91.56 120 PHE A C 1
ATOM 992 O O . PHE A 1 120 ? -5.118 -1.998 -8.137 1.00 91.56 120 PHE A O 1
ATOM 999 N N . ALA A 1 121 ? -4.325 0.104 -8.082 1.00 92.25 121 ALA A N 1
ATOM 1000 C CA . ALA A 1 121 ? -5.584 0.768 -8.415 1.00 92.25 121 ALA A CA 1
ATOM 1001 C C . ALA A 1 121 ? -5.903 0.724 -9.917 1.00 92.25 121 ALA A C 1
ATOM 1003 O O . ALA A 1 121 ? -7.068 0.634 -10.289 1.00 92.25 121 ALA A O 1
ATOM 1004 N N . ASP A 1 122 ? -4.874 0.752 -10.769 1.00 93.00 122 ASP A N 1
ATOM 1005 C CA . ASP A 1 122 ? -5.010 0.733 -12.228 1.00 93.00 122 ASP A CA 1
ATOM 1006 C C . ASP A 1 122 ? -5.407 -0.652 -12.778 1.00 93.00 122 ASP A C 1
ATOM 1008 O O . ASP A 1 122 ? -5.985 -0.734 -13.862 1.00 93.00 122 ASP A O 1
ATOM 1012 N N . TYR A 1 123 ? -5.145 -1.733 -12.032 1.00 91.12 123 TYR A N 1
ATOM 1013 C CA . TYR A 1 123 ? -5.467 -3.113 -12.426 1.00 91.12 123 TYR A CA 1
ATOM 1014 C C . TYR A 1 123 ? -6.224 -3.875 -11.318 1.00 91.12 123 TYR A C 1
ATOM 1016 O O . TYR A 1 123 ? -5.740 -4.899 -10.818 1.00 91.12 123 TYR A O 1
ATOM 1024 N N . PRO A 1 124 ? -7.417 -3.398 -10.906 1.00 88.44 124 PRO A N 1
ATOM 1025 C CA . PRO A 1 124 ? -8.172 -3.992 -9.805 1.00 88.44 124 PRO A CA 1
ATOM 1026 C C . PRO A 1 124 ? -8.751 -5.370 -10.169 1.00 88.44 124 PRO A C 1
ATOM 1028 O O . PRO A 1 124 ? -9.013 -6.186 -9.289 1.00 88.44 124 PRO A O 1
ATOM 1031 N N . ASP A 1 125 ? -8.895 -5.662 -11.466 1.00 87.25 125 ASP A N 1
ATOM 1032 C CA . ASP A 1 125 ? -9.317 -6.954 -12.024 1.00 87.25 125 ASP A CA 1
ATOM 1033 C C . ASP A 1 125 ? -8.344 -8.095 -11.699 1.00 87.25 125 ASP A C 1
ATOM 1035 O O . ASP A 1 125 ? -8.706 -9.269 -11.765 1.00 87.25 125 ASP A O 1
ATOM 1039 N N . LYS A 1 126 ? -7.105 -7.764 -11.322 1.00 86.56 126 LYS A N 1
ATOM 1040 C CA . LYS A 1 126 ? -6.112 -8.747 -10.886 1.00 86.56 126 LYS A CA 1
ATOM 1041 C C . LYS A 1 126 ? -6.379 -9.296 -9.491 1.00 86.56 126 LYS A C 1
ATOM 1043 O O . LYS A 1 126 ? -5.728 -10.272 -9.130 1.00 86.56 126 LYS A O 1
ATOM 1048 N N . TYR A 1 127 ? -7.302 -8.718 -8.723 1.00 86.94 127 TYR A N 1
ATOM 1049 C CA . TYR A 1 127 ? -7.692 -9.225 -7.409 1.00 86.94 127 TYR A CA 1
ATOM 1050 C C . TYR A 1 127 ? -8.967 -10.054 -7.505 1.00 86.94 127 TYR A C 1
ATOM 1052 O O . TYR A 1 127 ? -10.001 -9.580 -7.978 1.00 86.94 127 TYR A O 1
ATOM 1060 N N . ILE A 1 128 ? -8.893 -11.293 -7.024 1.00 88.00 128 ILE A N 1
ATOM 1061 C CA . ILE A 1 128 ? -9.964 -12.280 -7.148 1.00 88.00 128 ILE A CA 1
ATOM 1062 C C . ILE A 1 128 ? -10.549 -12.541 -5.753 1.00 88.00 128 ILE A C 1
ATOM 1064 O O . ILE A 1 128 ? -9.886 -13.165 -4.919 1.00 88.00 128 ILE A O 1
ATOM 1068 N N . PRO A 1 129 ? -11.772 -12.065 -5.462 1.00 88.88 129 PRO A N 1
ATOM 1069 C CA . PRO A 1 129 ? -12.453 -12.429 -4.230 1.00 88.88 129 PRO A CA 1
ATOM 1070 C C . PRO A 1 129 ? -12.881 -13.897 -4.274 1.00 88.88 129 PRO A C 1
ATOM 1072 O O . PRO A 1 129 ? -13.567 -14.328 -5.199 1.00 88.88 129 PRO A O 1
ATOM 1075 N N . ILE A 1 130 ? -12.511 -14.652 -3.245 1.00 86.81 130 ILE A N 1
ATOM 1076 C CA . ILE A 1 130 ? -12.963 -16.022 -3.018 1.00 86.81 130 ILE A CA 1
ATOM 1077 C C . ILE A 1 130 ? -13.987 -15.988 -1.890 1.00 86.81 130 ILE A C 1
ATOM 1079 O O . ILE A 1 130 ? -13.660 -15.596 -0.770 1.00 86.81 130 ILE A O 1
ATOM 1083 N N . ILE A 1 131 ? -15.212 -16.406 -2.194 1.00 83.88 131 ILE A N 1
ATOM 1084 C CA . ILE A 1 131 ? -16.262 -16.654 -1.203 1.00 83.88 131 ILE A CA 1
ATOM 1085 C C . ILE A 1 131 ? -16.247 -18.150 -0.917 1.00 83.88 131 ILE A C 1
ATOM 1087 O O . ILE A 1 131 ? -16.306 -18.954 -1.852 1.00 83.88 131 ILE A O 1
ATOM 1091 N N . SER A 1 132 ? -16.108 -18.539 0.348 1.00 79.81 132 SER A N 1
ATOM 1092 C CA . SER A 1 132 ? -16.112 -19.959 0.690 1.00 79.81 132 SER A CA 1
ATOM 1093 C C . SER A 1 132 ? -17.537 -20.505 0.769 1.00 79.81 132 SER A C 1
ATOM 1095 O O . SER A 1 132 ? -18.488 -19.795 1.089 1.00 79.81 132 SER A O 1
ATOM 1097 N N . ASN A 1 133 ? -17.681 -21.815 0.555 1.00 74.69 133 ASN A N 1
ATOM 1098 C CA . ASN A 1 133 ? -18.954 -22.514 0.773 1.00 74.69 133 ASN A CA 1
ATOM 1099 C C . ASN A 1 133 ? -19.392 -22.519 2.252 1.00 74.69 133 ASN A C 1
ATOM 1101 O O . ASN A 1 133 ? -20.503 -22.938 2.558 1.00 74.69 133 ASN A O 1
ATOM 1105 N N . ASP A 1 134 ? -18.517 -22.089 3.163 1.00 72.69 134 ASP A N 1
ATOM 1106 C CA . ASP A 1 134 ? -18.726 -22.068 4.606 1.00 72.69 134 ASP A CA 1
ATOM 1107 C C . ASP A 1 134 ? -18.939 -20.637 5.141 1.00 72.69 134 ASP A C 1
ATOM 1109 O O . ASP A 1 134 ? -18.848 -20.430 6.350 1.00 72.69 134 ASP A O 1
ATOM 1113 N N . PHE A 1 135 ? -19.236 -19.652 4.279 1.00 72.62 135 PHE A N 1
ATOM 1114 C CA . PHE A 1 135 ? -19.440 -18.248 4.672 1.00 72.62 135 PHE A CA 1
ATOM 1115 C C . PHE A 1 135 ? -20.407 -18.082 5.854 1.00 72.62 135 PHE A C 1
ATOM 1117 O O . PHE A 1 135 ? -20.122 -17.323 6.777 1.00 72.62 135 PHE A O 1
ATOM 1124 N N . ASP A 1 136 ? -21.500 -18.849 5.882 1.00 72.31 136 ASP A N 1
ATOM 1125 C CA . ASP A 1 136 ? -22.505 -18.797 6.955 1.00 72.31 136 ASP A CA 1
ATOM 1126 C C . ASP A 1 136 ? -21.944 -19.163 8.344 1.00 72.31 136 ASP A C 1
ATOM 1128 O O . ASP A 1 136 ? -22.587 -18.918 9.366 1.00 72.31 136 ASP A O 1
ATOM 1132 N N . LYS A 1 137 ? -20.741 -19.747 8.405 1.00 78.50 137 LYS A N 1
ATOM 1133 C CA . LYS A 1 137 ? -20.028 -20.076 9.647 1.00 78.50 137 LYS A CA 1
ATOM 1134 C C . LYS A 1 137 ? -19.100 -18.954 10.121 1.00 78.50 137 LYS A C 1
ATOM 1136 O O . LYS A 1 137 ? -18.552 -19.062 11.219 1.00 78.50 137 LYS A O 1
ATOM 1141 N N . VAL A 1 138 ? -18.889 -17.906 9.325 1.00 83.19 138 VAL A N 1
ATOM 1142 C CA . VAL A 1 138 ? -18.049 -16.764 9.703 1.00 83.19 138 VAL A CA 1
ATOM 1143 C C . VAL A 1 138 ? -18.854 -15.835 10.611 1.00 83.19 138 VAL A C 1
ATOM 1145 O O . VAL A 1 138 ? -19.864 -15.257 10.216 1.00 83.19 138 VAL A O 1
ATOM 1148 N N . GLU A 1 139 ? -18.413 -15.716 11.865 1.00 89.06 139 GLU A N 1
ATOM 1149 C CA . GLU A 1 139 ? -19.041 -14.846 12.863 1.00 89.06 139 GLU A CA 1
ATOM 1150 C C . GLU A 1 139 ? -19.026 -13.378 12.405 1.00 89.06 139 GLU A C 1
ATOM 1152 O O . GLU A 1 139 ? -18.038 -12.874 11.877 1.00 89.06 139 GLU A O 1
ATOM 1157 N N . LYS A 1 140 ? -20.106 -12.635 12.656 1.00 92.62 140 LYS A N 1
ATOM 1158 C CA . LYS A 1 140 ? -20.071 -11.191 12.417 1.00 92.62 140 LYS A CA 1
ATOM 1159 C C . LYS A 1 140 ? -19.184 -10.497 13.449 1.00 92.62 140 LYS A C 1
ATOM 1161 O O . LYS A 1 140 ? -19.356 -10.685 14.653 1.00 92.62 140 LYS A O 1
ATOM 1166 N N . LYS A 1 141 ? -18.270 -9.652 12.979 1.00 94.06 141 LYS A N 1
ATOM 1167 C CA . LYS A 1 141 ? -17.437 -8.759 13.801 1.00 94.06 141 LYS A CA 1
ATOM 1168 C C . LYS A 1 141 ? -17.655 -7.315 13.358 1.00 94.06 141 LYS A C 1
ATOM 1170 O O . LYS A 1 141 ? -18.188 -7.063 12.288 1.00 94.06 141 LYS A O 1
ATOM 1175 N N . LYS A 1 142 ? -17.243 -6.344 14.169 1.00 95.94 142 LYS A N 1
ATOM 1176 C CA . LYS A 1 142 ? -17.391 -4.922 13.828 1.00 95.94 142 LYS A CA 1
ATOM 1177 C C . LYS A 1 142 ? -16.437 -4.515 12.712 1.00 95.94 142 LYS A C 1
ATOM 1179 O O . LYS A 1 142 ? -16.845 -3.853 11.763 1.00 95.94 142 LYS A O 1
ATOM 1184 N N . PHE A 1 143 ? -15.179 -4.947 12.795 1.00 96.81 143 PHE A N 1
ATOM 1185 C CA . PHE A 1 143 ? -14.168 -4.519 11.837 1.00 96.81 143 PHE A CA 1
ATOM 1186 C C . PHE A 1 143 ? -13.181 -5.605 11.429 1.00 96.81 143 PHE A C 1
ATOM 1188 O O . PHE A 1 143 ? -12.972 -6.589 12.136 1.00 96.81 143 PHE A O 1
ATOM 1195 N N . LEU A 1 144 ? -12.541 -5.391 10.283 1.00 93.88 144 LEU A N 1
ATOM 1196 C CA . LEU A 1 144 ? -11.449 -6.216 9.774 1.00 93.88 144 LEU A CA 1
ATOM 1197 C C . LEU A 1 144 ? -10.154 -5.405 9.714 1.00 93.88 144 LEU A C 1
ATOM 1199 O O . LEU A 1 144 ? -10.133 -4.347 9.092 1.00 93.88 144 LEU A O 1
ATOM 1203 N N . PHE A 1 145 ? -9.066 -5.910 10.295 1.00 92.88 145 PHE A N 1
ATOM 1204 C CA . PHE A 1 145 ? -7.731 -5.315 10.215 1.00 92.88 145 PHE A CA 1
ATOM 1205 C C . PHE A 1 145 ? -6.671 -6.358 9.822 1.00 92.88 145 PHE A C 1
ATOM 1207 O O . PHE A 1 145 ? -6.057 -7.018 10.668 1.00 92.88 145 PHE A O 1
ATOM 1214 N N . TYR A 1 146 ? -6.431 -6.475 8.511 1.00 82.44 146 TYR A N 1
ATOM 1215 C CA . TYR A 1 146 ? -5.417 -7.366 7.945 1.00 82.44 146 TYR A CA 1
ATOM 1216 C C . TYR A 1 146 ? -4.063 -6.675 7.781 1.00 82.44 146 TYR A C 1
ATOM 1218 O O . TYR A 1 146 ? -3.800 -6.014 6.774 1.00 82.44 146 TYR A O 1
ATOM 1226 N N . THR A 1 147 ? -3.184 -6.851 8.769 1.00 78.38 147 THR A N 1
ATOM 1227 C CA . THR A 1 147 ? -1.830 -6.294 8.727 1.00 78.38 147 THR A CA 1
ATOM 1228 C C . THR A 1 147 ? -0.725 -7.347 8.580 1.00 78.38 147 THR A C 1
ATOM 1230 O O . THR A 1 147 ? 0.117 -7.206 7.692 1.00 78.38 147 THR A O 1
ATOM 1233 N N . GLY A 1 148 ? -0.741 -8.433 9.364 1.00 74.94 148 GLY A N 1
ATOM 1234 C CA . GLY A 1 148 ? 0.041 -9.661 9.116 1.00 74.94 148 GLY A CA 1
ATOM 1235 C C . GLY A 1 148 ? 1.574 -9.519 9.092 1.00 74.94 148 GLY A C 1
ATOM 1236 O O . GLY A 1 148 ? 2.267 -10.488 8.806 1.00 74.94 148 GLY A O 1
ATOM 1237 N N . LYS A 1 149 ? 2.122 -8.332 9.375 1.00 80.06 149 LYS A N 1
ATOM 1238 C CA . LYS A 1 149 ? 3.566 -8.055 9.423 1.00 80.06 149 LYS A CA 1
ATOM 1239 C C . LYS A 1 149 ? 3.901 -7.031 10.492 1.00 80.06 149 LYS A C 1
ATOM 1241 O O . LYS A 1 149 ? 3.020 -6.289 10.939 1.00 80.06 149 LYS A O 1
ATOM 1246 N N . VAL A 1 150 ? 5.181 -6.964 10.831 1.00 83.81 150 VAL A N 1
ATOM 1247 C CA . VAL A 1 150 ? 5.717 -6.014 11.794 1.00 83.81 150 VAL A CA 1
ATOM 1248 C C . VAL A 1 150 ? 6.086 -4.722 11.064 1.00 83.81 150 VAL A C 1
ATOM 1250 O O . VAL A 1 150 ? 6.817 -4.709 10.085 1.00 83.81 150 VAL A O 1
ATOM 1253 N N . SER A 1 151 ? 5.550 -3.598 11.525 1.00 87.19 151 SER A N 1
ATOM 1254 C CA . SER A 1 151 ? 6.064 -2.268 11.183 1.00 87.19 151 SER A CA 1
ATOM 1255 C C . SER A 1 151 ? 5.720 -1.315 12.311 1.00 87.19 151 SER A C 1
ATOM 1257 O O . SER A 1 151 ? 4.744 -1.543 13.024 1.00 87.19 151 SER A O 1
ATOM 1259 N N . LYS A 1 152 ? 6.467 -0.223 12.463 1.00 89.56 152 LYS A N 1
ATOM 1260 C CA . LYS A 1 152 ? 6.208 0.768 13.520 1.00 89.56 152 LYS A CA 1
ATOM 1261 C C . LYS A 1 152 ? 4.748 1.253 13.538 1.00 89.56 152 LYS A C 1
ATOM 1263 O O . LYS A 1 152 ? 4.151 1.333 14.606 1.00 89.56 152 LYS A O 1
ATOM 1268 N N . GLU A 1 153 ? 4.138 1.512 12.382 1.00 90.00 153 GLU A N 1
ATOM 1269 C CA . GLU A 1 153 ? 2.733 1.920 12.264 1.00 90.00 153 GLU A CA 1
ATOM 1270 C C . GLU A 1 153 ? 1.782 0.790 12.678 1.00 90.00 153 GLU A C 1
ATOM 1272 O O . GLU A 1 153 ? 0.870 0.980 13.483 1.00 90.00 153 GLU A O 1
ATOM 1277 N N . ARG A 1 154 ? 2.011 -0.417 12.167 1.00 90.56 154 ARG A N 1
ATOM 1278 C CA . ARG A 1 154 ? 1.146 -1.574 12.418 1.00 90.56 154 ARG A CA 1
ATOM 1279 C C . ARG A 1 154 ? 1.182 -1.975 13.888 1.00 90.56 154 ARG A C 1
ATOM 1281 O O . ARG A 1 154 ? 0.127 -2.141 14.495 1.00 90.56 154 ARG A O 1
ATOM 1288 N N . THR A 1 155 ? 2.380 -2.039 14.465 1.00 92.56 155 THR A N 1
ATOM 1289 C CA . THR A 1 155 ? 2.611 -2.280 15.892 1.00 92.56 155 THR A CA 1
ATOM 1290 C C . THR A 1 155 ? 1.919 -1.218 16.736 1.00 92.56 155 THR A C 1
ATOM 1292 O O . THR A 1 155 ? 1.192 -1.562 17.660 1.00 92.56 155 THR A O 1
ATOM 1295 N N . LEU A 1 156 ? 2.068 0.068 16.391 1.00 95.06 156 LEU A N 1
ATOM 1296 C CA . LEU A 1 156 ? 1.403 1.162 17.100 1.00 95.06 156 LEU A CA 1
ATOM 1297 C C . LEU A 1 156 ? -0.118 0.971 17.145 1.00 95.06 156 LEU A C 1
ATOM 1299 O O . LEU A 1 156 ? -0.711 1.044 18.221 1.00 95.06 156 LEU A O 1
ATOM 1303 N N . LEU A 1 157 ? -0.752 0.726 15.996 1.00 95.75 157 LEU A N 1
ATOM 1304 C CA . LEU A 1 157 ? -2.208 0.616 15.929 1.00 95.75 157 LEU A CA 1
ATOM 1305 C C . LEU A 1 157 ? -2.721 -0.636 16.652 1.00 95.75 157 LEU A C 1
ATOM 1307 O O . LEU A 1 157 ? -3.673 -0.539 17.423 1.00 95.75 157 LEU A O 1
ATOM 1311 N N . VAL A 1 158 ? -2.069 -1.791 16.474 1.00 95.62 158 VAL A N 1
ATOM 1312 C CA . VAL A 1 158 ? -2.438 -3.032 17.181 1.00 95.62 158 VAL A CA 1
ATOM 1313 C C . VAL A 1 158 ? -2.260 -2.878 18.695 1.00 95.62 158 VAL A C 1
ATOM 1315 O O . VAL A 1 158 ? -3.154 -3.264 19.449 1.00 95.62 158 VAL A O 1
ATOM 1318 N N . SER A 1 159 ? -1.167 -2.261 19.156 1.00 95.81 159 SER A N 1
ATOM 1319 C CA . SER A 1 159 ? -0.953 -1.979 20.580 1.00 95.81 159 SER A CA 1
ATOM 1320 C C . SER A 1 159 ? -2.038 -1.072 21.152 1.00 95.81 159 SER A C 1
ATOM 1322 O O . SER A 1 159 ? -2.540 -1.348 22.237 1.00 95.81 159 SER A O 1
ATOM 1324 N N . LEU A 1 160 ? -2.446 -0.017 20.441 1.00 97.62 160 LEU A N 1
ATOM 1325 C CA . LEU A 1 160 ? -3.520 0.861 20.913 1.00 97.62 160 LEU A CA 1
ATOM 1326 C C . LEU A 1 160 ? -4.872 0.137 20.958 1.00 97.62 160 LEU A C 1
ATOM 1328 O O . LEU A 1 160 ? -5.574 0.229 21.962 1.00 97.62 160 LEU A O 1
ATOM 1332 N N . LEU A 1 161 ? -5.222 -0.631 19.922 1.00 97.50 161 LEU A N 1
ATOM 1333 C CA . LEU A 1 161 ? -6.446 -1.440 19.924 1.00 97.50 161 LEU A CA 1
ATOM 1334 C C . LEU A 1 161 ? -6.464 -2.434 21.094 1.00 97.50 161 LEU A C 1
ATOM 1336 O O . LEU A 1 161 ? -7.502 -2.622 21.722 1.00 97.50 161 LEU A O 1
ATOM 1340 N N . SER A 1 162 ? -5.324 -3.050 21.405 1.00 97.12 162 SER A N 1
ATOM 1341 C CA . SER A 1 162 ? -5.168 -3.954 22.550 1.00 97.12 162 SER A CA 1
ATOM 1342 C C . SER A 1 162 ? -5.284 -3.219 23.885 1.00 97.12 162 SER A C 1
ATOM 1344 O O . SER A 1 162 ? -5.998 -3.654 24.785 1.00 97.12 162 SER A O 1
ATOM 1346 N N . TYR A 1 163 ? -4.644 -2.054 24.005 1.00 97.50 163 TYR A N 1
ATOM 1347 C CA . TYR A 1 163 ? -4.684 -1.228 25.209 1.00 97.50 163 TYR A CA 1
ATOM 1348 C C . TYR A 1 163 ? -6.118 -0.878 25.627 1.00 97.50 163 TYR A C 1
ATOM 1350 O O . TYR A 1 163 ? -6.453 -1.004 26.807 1.00 97.50 163 TYR A O 1
ATOM 1358 N N . PHE A 1 164 ? -6.959 -0.508 24.657 1.00 97.12 164 PHE A N 1
ATOM 1359 C CA . PHE A 1 164 ? -8.371 -0.162 24.854 1.00 97.12 164 PHE A CA 1
ATOM 1360 C C . PHE A 1 164 ? -9.336 -1.362 24.754 1.00 97.12 164 PHE A C 1
ATOM 1362 O O . PHE A 1 164 ? -10.545 -1.161 24.668 1.00 97.12 164 PHE A O 1
ATOM 1369 N N . ASP A 1 165 ? -8.825 -2.598 24.762 1.00 96.69 165 ASP A N 1
ATOM 1370 C CA . ASP A 1 165 ? -9.601 -3.845 24.703 1.00 96.69 165 ASP A CA 1
ATOM 1371 C C . ASP A 1 165 ? -10.550 -3.940 23.483 1.00 96.69 165 ASP A C 1
ATOM 1373 O O . ASP A 1 165 ? -11.630 -4.537 23.549 1.00 96.69 165 ASP A O 1
ATOM 1377 N N . LEU A 1 166 ? -10.137 -3.363 22.348 1.00 97.00 166 LEU A N 1
ATOM 1378 C CA . LEU A 1 166 ? -10.919 -3.295 21.109 1.00 97.00 166 LEU A CA 1
ATOM 1379 C C . LEU A 1 166 ? -10.669 -4.470 20.154 1.00 97.00 166 LEU A C 1
ATOM 1381 O O . LEU A 1 166 ? -11.509 -4.751 19.302 1.00 97.00 166 LEU A O 1
ATOM 1385 N N . ILE A 1 167 ? -9.547 -5.186 20.304 1.00 95.06 167 ILE A N 1
ATOM 1386 C CA . ILE A 1 167 ? -9.164 -6.316 19.432 1.00 95.06 167 ILE A CA 1
ATOM 1387 C C . ILE A 1 167 ? -10.287 -7.359 19.322 1.00 95.06 167 ILE A C 1
ATOM 1389 O O . ILE A 1 167 ? -10.563 -7.849 18.234 1.00 95.06 167 ILE A O 1
ATOM 1393 N N . LYS A 1 168 ? -10.981 -7.654 20.429 1.00 92.94 168 LYS A N 1
ATOM 1394 C CA . LYS A 1 168 ? -12.042 -8.676 20.500 1.00 92.94 168 LYS A CA 1
ATOM 1395 C C . LYS A 1 168 ? -13.260 -8.405 19.605 1.00 92.94 168 LYS A C 1
ATOM 1397 O O . LYS A 1 168 ? -14.023 -9.330 19.326 1.00 92.94 168 LYS A O 1
ATOM 1402 N N . TYR A 1 169 ? -13.460 -7.158 19.179 1.00 96.25 169 TYR A N 1
ATOM 1403 C CA . TYR A 1 169 ? -14.581 -6.772 18.320 1.00 96.25 169 TYR A CA 1
ATOM 1404 C C . TYR A 1 169 ? -14.263 -6.897 16.832 1.00 96.25 169 TYR A C 1
ATOM 1406 O O . TYR A 1 169 ? -15.165 -6.721 16.016 1.00 96.25 169 TYR A O 1
ATOM 1414 N N . GLY A 1 170 ? -13.014 -7.183 16.467 1.00 93.81 170 GLY A N 1
ATOM 1415 C CA . GLY A 1 170 ? -12.585 -7.257 15.081 1.00 93.81 170 GLY A CA 1
ATOM 1416 C C . GLY A 1 170 ? -11.890 -8.563 14.731 1.00 93.81 170 GLY A C 1
ATOM 1417 O O . GLY A 1 170 ? -11.403 -9.303 15.583 1.00 93.81 170 GLY A O 1
ATOM 1418 N N . TYR A 1 171 ? -11.799 -8.809 13.434 1.00 92.19 171 TYR A N 1
ATOM 1419 C CA . TYR A 1 171 ? -10.857 -9.754 12.864 1.00 92.19 171 TYR A CA 1
ATOM 1420 C C . TYR A 1 171 ? -9.509 -9.054 12.690 1.00 92.19 171 TYR A C 1
ATOM 1422 O O . TYR A 1 171 ? -9.327 -8.276 11.757 1.00 92.19 171 TYR A O 1
ATOM 1430 N N . VAL A 1 172 ? -8.565 -9.294 13.601 1.00 91.12 172 VAL A N 1
ATOM 1431 C CA . VAL A 1 172 ? -7.247 -8.637 13.593 1.00 91.12 172 VAL A CA 1
ATOM 1432 C C . VAL A 1 172 ? -6.145 -9.662 13.359 1.00 91.12 172 VAL A C 1
ATOM 1434 O O . VAL A 1 172 ? -6.048 -10.639 14.096 1.00 91.12 172 VAL A O 1
ATOM 1437 N N . SER A 1 173 ? -5.287 -9.434 12.360 1.00 87.31 173 SER A N 1
ATOM 1438 C CA . SER A 1 173 ? -4.118 -10.289 12.104 1.00 87.31 173 SER A CA 1
ATOM 1439 C C . SER A 1 173 ? -2.813 -9.550 12.387 1.00 87.31 173 SER A C 1
ATOM 1441 O O . SER A 1 173 ? -2.547 -8.534 11.743 1.00 87.31 173 SER A O 1
ATOM 1443 N N . TYR A 1 174 ? -1.961 -10.077 13.257 1.00 88.12 174 TYR A N 1
ATOM 1444 C CA . TYR A 1 174 ? -0.646 -9.518 13.572 1.00 88.12 174 TYR A CA 1
ATOM 1445 C C . TYR A 1 174 ? 0.241 -10.593 14.207 1.00 88.12 174 TYR A C 1
ATOM 1447 O O . TYR A 1 174 ? -0.102 -11.141 15.251 1.00 88.12 174 TYR A O 1
ATOM 1455 N N . PHE A 1 175 ? 1.372 -10.918 13.583 1.00 84.44 175 PHE A N 1
ATOM 1456 C CA . PHE A 1 175 ? 2.133 -12.111 13.972 1.00 84.44 175 PHE A CA 1
ATOM 1457 C C . PHE A 1 175 ? 3.231 -11.828 15.005 1.00 84.44 175 PHE A C 1
ATOM 1459 O O . PHE A 1 175 ? 3.484 -12.665 15.870 1.00 84.44 175 PHE A O 1
ATOM 1466 N N . GLY A 1 176 ? 3.843 -10.645 14.959 1.00 84.06 176 GLY A N 1
ATOM 1467 C CA . GLY A 1 176 ? 5.053 -10.342 15.728 1.00 84.06 176 GLY A CA 1
ATOM 1468 C C . GLY A 1 176 ? 6.319 -10.961 15.124 1.00 84.06 176 GLY A C 1
ATOM 1469 O O . GLY A 1 176 ? 6.254 -11.887 14.314 1.00 84.06 176 GLY A O 1
ATOM 1470 N N . ASN A 1 177 ? 7.482 -10.449 15.515 1.00 79.31 177 ASN A N 1
ATOM 1471 C CA . ASN A 1 177 ? 8.781 -10.777 14.924 1.00 79.31 177 ASN A CA 1
ATOM 1472 C C . ASN A 1 177 ? 9.193 -12.238 15.151 1.00 79.31 177 ASN A C 1
ATOM 1474 O O . ASN A 1 177 ? 9.855 -12.827 14.304 1.00 79.31 177 ASN A O 1
ATOM 1478 N N . LYS A 1 178 ? 8.784 -12.845 16.271 1.00 79.38 178 LYS A N 1
ATOM 1479 C CA . LYS A 1 178 ? 9.109 -14.236 16.630 1.00 79.38 178 LYS A CA 1
ATOM 1480 C C . LYS A 1 178 ? 8.301 -15.275 15.852 1.00 79.38 178 LYS A C 1
ATOM 1482 O O . LYS A 1 178 ? 8.683 -16.439 15.852 1.00 79.38 178 LYS A O 1
ATOM 1487 N N . ASN A 1 179 ? 7.201 -14.870 15.216 1.00 74.94 179 ASN A N 1
ATOM 1488 C CA . ASN A 1 179 ? 6.279 -15.772 14.515 1.00 74.94 179 ASN A CA 1
ATOM 1489 C C . ASN A 1 179 ? 6.278 -15.549 12.993 1.00 74.94 179 ASN A C 1
ATOM 1491 O O . ASN A 1 179 ? 5.376 -16.018 12.301 1.00 74.94 179 ASN A O 1
ATOM 1495 N N . ILE A 1 180 ? 7.261 -14.811 12.473 1.00 70.06 180 ILE A N 1
ATOM 1496 C CA . ILE A 1 180 ? 7.432 -14.524 11.049 1.00 70.06 180 ILE A CA 1
ATOM 1497 C C . ILE A 1 180 ? 8.764 -15.117 10.576 1.00 70.06 180 ILE A C 1
ATOM 1499 O O . ILE A 1 180 ? 9.762 -15.066 11.290 1.00 70.06 180 ILE A O 1
ATOM 1503 N N . ASP A 1 181 ? 8.788 -15.669 9.359 1.00 64.25 181 ASP A N 1
ATOM 1504 C CA . ASP A 1 181 ? 10.035 -16.030 8.675 1.00 64.25 181 ASP A CA 1
ATOM 1505 C C . ASP A 1 181 ? 10.936 -14.790 8.559 1.00 64.25 181 ASP A C 1
ATOM 1507 O O . ASP A 1 181 ? 10.546 -13.781 7.971 1.00 64.25 181 ASP A O 1
ATOM 1511 N N . SER A 1 182 ? 12.158 -14.862 9.087 1.00 61.41 182 SER A N 1
ATOM 1512 C CA . SER A 1 182 ? 13.125 -13.758 9.065 1.00 61.41 182 SER A CA 1
ATOM 1513 C C . SER A 1 182 ? 13.506 -13.300 7.651 1.00 61.41 182 SER A C 1
ATOM 1515 O O . SER A 1 182 ? 14.004 -12.189 7.474 1.00 61.41 182 SER A O 1
ATOM 1517 N N . ASN A 1 183 ? 13.240 -14.113 6.623 1.00 58.72 183 ASN A N 1
ATOM 1518 C CA . ASN A 1 183 ? 13.403 -13.735 5.218 1.00 58.72 183 ASN A CA 1
ATOM 1519 C C . ASN A 1 183 ? 12.218 -12.931 4.653 1.00 58.72 183 ASN A C 1
ATOM 1521 O O . ASN A 1 183 ? 12.288 -12.460 3.514 1.00 58.72 183 ASN A O 1
ATOM 1525 N N . PHE A 1 184 ? 11.112 -12.810 5.392 1.00 59.03 184 PHE A N 1
ATOM 1526 C CA . PHE A 1 184 ? 9.891 -12.124 4.966 1.00 59.03 184 PHE A CA 1
ATOM 1527 C C . PHE A 1 184 ? 9.775 -10.697 5.494 1.00 59.03 184 PHE A C 1
ATOM 1529 O O . PHE A 1 184 ? 9.282 -9.828 4.772 1.00 59.03 184 PHE A O 1
ATOM 1536 N N . ASP A 1 185 ? 10.209 -10.464 6.728 1.00 64.44 185 ASP A N 1
ATOM 1537 C CA . ASP A 1 185 ? 10.194 -9.151 7.357 1.00 64.44 185 ASP A CA 1
ATOM 1538 C C . ASP A 1 185 ? 11.400 -9.015 8.284 1.00 64.44 185 ASP A C 1
ATOM 1540 O O . ASP A 1 185 ? 11.665 -9.882 9.115 1.00 64.44 185 ASP A O 1
ATOM 1544 N N . THR A 1 186 ? 12.150 -7.932 8.112 1.00 70.25 186 THR A N 1
ATOM 1545 C CA . THR A 1 186 ? 13.336 -7.636 8.924 1.00 70.25 186 THR A CA 1
ATOM 1546 C C . THR A 1 186 ? 13.039 -6.644 10.044 1.00 70.25 186 THR A C 1
ATOM 1548 O O . THR A 1 186 ? 13.935 -6.345 10.834 1.00 70.25 186 THR A O 1
ATOM 1551 N N . GLN A 1 187 ? 11.825 -6.086 10.084 1.00 79.94 187 GLN A N 1
ATOM 1552 C CA . GLN A 1 187 ? 11.413 -5.126 11.103 1.00 79.94 187 GLN A CA 1
ATOM 1553 C C . GLN A 1 187 ? 11.139 -5.807 12.442 1.00 79.94 187 GLN A C 1
ATOM 1555 O O . GLN A 1 187 ? 10.769 -6.981 12.517 1.00 79.94 187 GLN A O 1
ATOM 1560 N N . LYS A 1 188 ? 11.312 -5.038 13.513 1.00 85.94 188 LYS A N 1
ATOM 1561 C CA . LYS A 1 188 ? 11.097 -5.471 14.896 1.00 85.94 188 LYS A CA 1
ATOM 1562 C C . LYS A 1 188 ? 9.982 -4.657 15.528 1.00 85.94 188 LYS A C 1
ATOM 1564 O O . LYS A 1 188 ? 9.770 -3.500 15.176 1.00 85.94 188 LYS A O 1
ATOM 1569 N N . GLU A 1 189 ? 9.269 -5.224 16.495 1.00 87.56 189 GLU A N 1
ATOM 1570 C CA . GLU A 1 189 ? 8.213 -4.485 17.194 1.00 87.56 189 GLU A CA 1
ATOM 1571 C C . GLU A 1 189 ? 8.785 -3.278 17.926 1.00 87.56 189 GLU A C 1
ATOM 1573 O O . GLU A 1 189 ? 8.128 -2.242 17.987 1.00 87.56 189 GLU A O 1
ATOM 1578 N N . GLU A 1 190 ? 10.033 -3.375 18.393 1.00 89.62 190 GLU A N 1
ATOM 1579 C CA . GLU A 1 190 ? 10.763 -2.270 19.014 1.00 89.62 190 GLU A CA 1
ATOM 1580 C C . GLU A 1 190 ? 10.909 -1.047 18.094 1.00 89.62 190 GLU A C 1
ATOM 1582 O O . GLU A 1 190 ? 11.039 0.073 18.596 1.00 89.62 190 GLU A O 1
ATOM 1587 N N . ASP A 1 191 ? 10.817 -1.222 16.770 1.00 90.12 191 ASP A N 1
ATOM 1588 C CA . ASP A 1 191 ? 10.918 -0.130 15.799 1.00 90.12 191 ASP A CA 1
ATOM 1589 C C . ASP A 1 191 ? 9.789 0.900 15.980 1.00 90.12 191 ASP A C 1
ATOM 1591 O O . ASP A 1 191 ? 9.930 2.063 15.588 1.00 90.12 191 ASP A O 1
ATOM 1595 N N . VAL A 1 192 ? 8.683 0.526 16.643 1.00 90.31 192 VAL A N 1
ATOM 1596 C CA . VAL A 1 192 ? 7.629 1.468 17.061 1.00 90.31 192 VAL A CA 1
ATOM 1597 C C . VAL A 1 192 ? 8.180 2.605 17.920 1.00 90.31 192 VAL A C 1
ATOM 1599 O O . VAL A 1 192 ? 7.706 3.738 17.837 1.00 90.31 192 VAL A O 1
ATOM 1602 N N . PHE A 1 193 ? 9.223 2.346 18.709 1.00 91.75 193 PHE A N 1
ATOM 1603 C CA . PHE A 1 193 ? 9.824 3.332 19.604 1.00 91.75 193 PHE A CA 1
ATOM 1604 C C . PHE A 1 193 ? 10.794 4.289 18.906 1.00 91.75 193 PHE A C 1
ATOM 1606 O O . PHE A 1 193 ? 11.268 5.229 19.552 1.00 91.75 193 PHE A O 1
ATOM 1613 N N . PHE A 1 194 ? 11.044 4.099 17.606 1.00 89.69 194 PHE A N 1
ATOM 1614 C CA . PHE A 1 194 ? 11.704 5.089 16.751 1.00 89.69 194 PHE A CA 1
ATOM 1615 C C . PHE A 1 194 ? 10.759 6.209 16.304 1.00 89.69 194 PHE A C 1
ATOM 1617 O O . PHE A 1 194 ? 11.210 7.212 15.750 1.00 89.69 194 PHE A O 1
ATOM 1624 N N . LEU A 1 195 ? 9.453 6.077 16.554 1.00 87.56 195 LEU A N 1
ATOM 1625 C CA . LEU A 1 195 ? 8.526 7.201 16.462 1.00 87.56 195 LEU A CA 1
ATOM 1626 C C . LEU A 1 195 ? 8.832 8.225 17.569 1.00 87.56 195 LEU A C 1
ATOM 1628 O O . LEU A 1 195 ? 9.291 7.876 18.661 1.00 87.56 195 LEU A O 1
ATOM 1632 N N . ASN A 1 196 ? 8.552 9.503 17.302 1.00 89.44 196 ASN A N 1
ATOM 1633 C CA . ASN A 1 196 ? 8.768 10.591 18.258 1.00 89.44 196 ASN A CA 1
ATOM 1634 C C . ASN A 1 196 ? 7.713 10.569 19.381 1.00 89.44 196 ASN A C 1
ATOM 1636 O O . ASN A 1 196 ? 6.759 11.340 19.377 1.00 89.44 196 ASN A O 1
ATOM 1640 N N . LEU A 1 197 ? 7.866 9.636 20.323 1.00 93.69 197 LEU A N 1
ATOM 1641 C CA . LEU A 1 197 ? 6.894 9.347 21.376 1.00 93.69 197 LEU A CA 1
ATOM 1642 C C . LEU A 1 197 ? 7.342 9.893 22.735 1.00 93.69 197 LEU A C 1
ATOM 1644 O O . LEU A 1 197 ? 8.464 9.658 23.195 1.00 93.69 197 LEU A O 1
ATOM 1648 N N . THR A 1 198 ? 6.415 10.528 23.445 1.00 95.88 198 THR A N 1
ATOM 1649 C CA . THR A 1 198 ? 6.561 10.892 24.859 1.00 95.88 198 THR A CA 1
ATOM 1650 C C . THR A 1 198 ? 6.630 9.650 25.754 1.00 95.88 198 THR A C 1
ATOM 1652 O O . THR A 1 198 ? 6.146 8.572 25.403 1.00 95.88 198 THR A O 1
ATOM 1655 N N . LYS A 1 199 ? 7.158 9.800 26.978 1.00 96.06 199 LYS A N 1
ATOM 1656 C CA . LYS A 1 199 ? 7.210 8.704 27.969 1.00 96.06 199 LYS A CA 1
ATOM 1657 C C . LYS A 1 199 ? 5.834 8.076 28.233 1.00 96.06 199 LYS A C 1
ATOM 1659 O O . LYS A 1 199 ? 5.730 6.859 28.340 1.00 96.06 199 LYS A O 1
ATOM 1664 N N . LYS A 1 200 ? 4.780 8.899 28.296 1.00 96.25 200 LYS A N 1
ATOM 1665 C CA . LYS A 1 200 ? 3.402 8.432 28.500 1.00 96.25 200 LYS A CA 1
ATOM 1666 C C . LYS A 1 200 ? 2.918 7.576 27.326 1.00 96.25 200 LYS A C 1
ATOM 1668 O O . LYS A 1 200 ? 2.346 6.518 27.550 1.00 96.25 200 LYS A O 1
ATOM 1673 N N . GLN A 1 201 ? 3.175 8.010 26.093 1.00 96.88 201 GLN A N 1
ATOM 1674 C CA . GLN A 1 201 ? 2.785 7.268 24.888 1.00 96.88 201 GLN A CA 1
ATOM 1675 C C . GLN A 1 201 ? 3.526 5.932 24.781 1.00 96.88 201 GLN A C 1
ATOM 1677 O O . GLN A 1 201 ? 2.899 4.914 24.503 1.00 96.88 201 GLN A O 1
ATOM 1682 N N . LYS A 1 202 ? 4.833 5.906 25.082 1.00 96.56 202 LYS A N 1
ATOM 1683 C CA . LYS A 1 202 ? 5.614 4.658 25.120 1.00 96.56 202 LYS A CA 1
ATOM 1684 C C . LYS A 1 202 ? 5.031 3.650 26.111 1.00 96.56 202 LYS A C 1
ATOM 1686 O O . LYS A 1 202 ? 4.876 2.488 25.758 1.00 96.56 202 LYS A O 1
ATOM 1691 N N . LYS A 1 203 ? 4.650 4.113 27.307 1.00 96.50 203 LYS A N 1
ATOM 1692 C CA . LYS A 1 203 ? 4.008 3.273 28.325 1.00 96.50 203 LYS A CA 1
ATOM 1693 C C . LYS A 1 203 ? 2.683 2.679 27.832 1.00 96.50 203 LYS A C 1
ATOM 1695 O O . LYS A 1 203 ? 2.498 1.479 27.958 1.00 96.50 203 LYS A O 1
ATOM 1700 N N . ILE A 1 204 ? 1.818 3.483 27.208 1.00 96.88 204 ILE A N 1
ATOM 1701 C CA . ILE A 1 204 ? 0.548 3.005 26.626 1.00 96.88 204 ILE A CA 1
ATOM 1702 C C . ILE A 1 204 ? 0.795 1.905 25.582 1.00 96.88 204 ILE A C 1
ATOM 1704 O O . ILE A 1 204 ? 0.126 0.876 25.590 1.00 96.88 204 ILE A O 1
ATOM 1708 N N . ILE A 1 205 ? 1.765 2.111 24.685 1.00 96.06 205 ILE A N 1
ATOM 1709 C CA . ILE A 1 205 ? 2.094 1.143 23.628 1.00 96.06 205 ILE A CA 1
ATOM 1710 C C . ILE A 1 205 ? 2.624 -0.160 24.230 1.00 96.06 205 ILE A C 1
ATOM 1712 O O . ILE A 1 205 ? 2.232 -1.236 23.780 1.00 96.06 205 ILE A O 1
ATOM 1716 N N . GLN A 1 206 ? 3.480 -0.063 25.248 1.00 95.69 206 GLN A N 1
ATOM 1717 C CA . GLN A 1 206 ? 4.027 -1.219 25.948 1.00 95.69 206 GLN A CA 1
ATOM 1718 C C . GLN A 1 206 ? 2.932 -2.003 26.686 1.00 95.69 206 GLN A C 1
ATOM 1720 O O . GLN A 1 206 ? 2.820 -3.206 26.479 1.00 95.69 206 GLN A O 1
ATOM 1725 N N . GLU A 1 207 ? 2.073 -1.328 27.456 1.00 96.44 207 GLU A N 1
ATOM 1726 C CA . GLU A 1 207 ? 0.935 -1.954 28.147 1.00 96.44 207 GLU A CA 1
ATOM 1727 C C . GLU A 1 207 ? -0.018 -2.637 27.154 1.00 96.44 207 GLU A C 1
ATOM 1729 O O . GLU A 1 207 ? -0.501 -3.741 27.395 1.00 96.44 207 GLU A O 1
ATOM 1734 N N . GLY A 1 208 ? -0.268 -2.007 26.002 1.00 95.62 208 GLY A N 1
ATOM 1735 C CA . GLY A 1 208 ? -1.047 -2.606 24.922 1.00 95.62 208 GLY A CA 1
ATOM 1736 C C . GLY A 1 208 ? -0.391 -3.856 24.335 1.00 95.62 208 GLY A C 1
ATOM 1737 O O . GLY A 1 208 ? -1.080 -4.838 24.065 1.00 95.62 208 GLY A O 1
ATOM 1738 N N . PHE A 1 209 ? 0.931 -3.843 24.164 1.00 91.50 209 PHE A N 1
ATOM 1739 C CA . PHE A 1 209 ? 1.680 -4.979 23.630 1.00 91.50 209 PHE A CA 1
ATOM 1740 C C . PHE A 1 209 ? 1.721 -6.160 24.608 1.00 91.50 209 PHE A C 1
ATOM 1742 O O . PHE A 1 209 ? 1.517 -7.296 24.198 1.00 91.50 209 PHE A O 1
ATOM 1749 N N . GLU A 1 210 ? 1.910 -5.898 25.902 1.00 92.81 210 GLU A N 1
ATOM 1750 C CA . GLU A 1 210 ? 1.944 -6.921 26.960 1.00 92.81 210 GLU A CA 1
ATOM 1751 C C . GLU A 1 210 ? 0.611 -7.677 27.107 1.00 92.81 210 GLU A C 1
ATOM 1753 O O . GLU A 1 210 ? 0.599 -8.833 27.524 1.00 92.81 210 GLU A O 1
ATOM 1758 N N . LYS A 1 211 ? -0.511 -7.057 26.717 1.00 93.62 211 LYS A N 1
ATOM 1759 C CA . LYS A 1 211 ? -1.835 -7.699 26.664 1.00 93.62 211 LYS A CA 1
ATOM 1760 C C . LYS A 1 211 ? -2.018 -8.653 25.473 1.00 93.62 211 LYS A C 1
ATOM 1762 O O . LYS A 1 211 ? -2.960 -9.447 25.472 1.00 93.62 211 LYS A O 1
ATOM 1767 N N . LEU A 1 212 ? -1.183 -8.567 24.435 1.00 90.56 212 LEU A N 1
ATOM 1768 C CA . LEU A 1 212 ? -1.353 -9.357 23.215 1.00 90.56 212 LEU A CA 1
ATOM 1769 C C . LEU A 1 212 ? -0.860 -10.792 23.406 1.00 90.56 212 LEU A C 1
ATOM 1771 O O . LEU A 1 212 ? 0.270 -11.033 23.819 1.00 90.56 212 LEU A O 1
ATOM 1775 N N . THR A 1 213 ? -1.682 -11.756 22.993 1.00 88.38 213 THR A N 1
ATOM 1776 C CA . THR A 1 213 ? -1.240 -13.142 22.791 1.00 88.38 213 THR A CA 1
ATOM 1777 C C . THR A 1 213 ? -0.960 -13.349 21.307 1.00 88.38 213 THR A C 1
ATOM 1779 O O . THR A 1 213 ? -1.883 -13.356 20.497 1.00 88.38 213 THR A O 1
ATOM 1782 N N . LEU A 1 214 ? 0.318 -13.464 20.941 1.00 85.44 214 LEU A N 1
ATOM 1783 C CA . LEU A 1 214 ? 0.759 -13.586 19.549 1.00 85.44 214 LEU A CA 1
ATOM 1784 C C . LEU A 1 214 ? 0.995 -15.055 19.149 1.00 85.44 214 LEU A C 1
ATOM 1786 O O . LEU A 1 214 ? 1.418 -15.843 19.996 1.00 85.44 214 LEU A O 1
ATOM 1790 N N . PRO A 1 215 ? 0.806 -15.416 17.865 1.00 85.38 215 PRO A N 1
ATOM 1791 C CA . PRO A 1 215 ? 0.337 -14.560 16.774 1.00 85.38 215 PRO A CA 1
ATOM 1792 C C . PRO A 1 215 ? -1.185 -14.339 16.813 1.00 85.38 215 PRO A C 1
ATOM 1794 O O . PRO A 1 215 ? -1.957 -15.272 17.022 1.00 85.38 215 PRO A O 1
ATOM 1797 N N . LEU A 1 216 ? -1.630 -13.112 16.525 1.00 84.88 216 LEU A N 1
ATOM 1798 C CA . LEU A 1 216 ? -3.029 -12.855 16.191 1.00 84.88 216 LEU A CA 1
ATOM 1799 C C . LEU A 1 216 ? -3.279 -13.360 14.768 1.00 84.88 216 LEU A C 1
ATOM 1801 O O . LEU A 1 216 ? -2.755 -12.803 13.798 1.00 84.88 216 LEU A O 1
ATOM 1805 N N . THR A 1 217 ? -4.064 -14.425 14.647 1.00 77.38 217 THR A N 1
ATOM 1806 C CA . THR A 1 217 ? -4.432 -15.035 13.366 1.00 77.38 217 THR A CA 1
ATOM 1807 C C . THR A 1 217 ? -5.944 -14.982 13.202 1.00 77.38 217 THR A C 1
ATOM 1809 O O . THR A 1 217 ? -6.690 -15.264 14.134 1.00 77.38 217 THR A O 1
ATOM 1812 N N . VAL A 1 218 ? -6.398 -14.572 12.018 1.00 72.75 218 VAL A N 1
ATOM 1813 C CA . VAL A 1 218 ? -7.831 -14.515 11.691 1.00 72.75 218 VAL A CA 1
ATOM 1814 C C . VAL A 1 218 ? -8.308 -15.857 11.130 1.00 72.75 218 VAL A C 1
ATOM 1816 O O . VAL A 1 218 ? -9.398 -16.299 11.464 1.00 72.75 218 VAL A O 1
ATOM 1819 N N . ASP A 1 219 ? -7.465 -16.547 10.352 1.00 60.62 219 ASP A N 1
ATOM 1820 C CA . ASP A 1 219 ? -7.700 -17.920 9.895 1.00 60.62 219 ASP A CA 1
ATOM 1821 C C . ASP A 1 219 ? -6.578 -18.840 10.401 1.00 60.62 219 ASP A C 1
ATOM 1823 O O . ASP A 1 219 ? -5.433 -18.762 9.946 1.00 60.62 219 ASP A O 1
ATOM 1827 N N . VAL A 1 220 ? -6.928 -19.724 11.339 1.00 44.78 220 VAL A N 1
ATOM 1828 C CA . VAL A 1 220 ? -6.015 -20.676 11.997 1.00 44.78 220 VAL A CA 1
ATOM 1829 C C . VAL A 1 220 ? -5.510 -21.755 11.027 1.00 44.78 220 VAL A C 1
ATOM 1831 O O . VAL A 1 220 ? -4.497 -22.397 11.297 1.00 44.78 220 VAL A O 1
ATOM 1834 N N . LYS A 1 221 ? -6.187 -21.984 9.891 1.00 46.56 221 LYS A N 1
ATOM 1835 C CA . LYS A 1 221 ? -5.864 -23.086 8.970 1.00 46.56 221 LYS A CA 1
ATOM 1836 C C . LYS A 1 221 ? -5.079 -22.669 7.729 1.00 46.56 221 LYS A C 1
ATOM 1838 O O . LYS A 1 221 ? -4.584 -23.563 7.045 1.00 46.56 221 LYS A O 1
ATOM 1843 N N . LYS A 1 222 ? -4.983 -21.374 7.396 1.00 50.50 222 LYS A N 1
ATOM 1844 C CA . LYS A 1 222 ? -4.465 -20.965 6.074 1.00 50.50 222 LYS A CA 1
ATOM 1845 C C . LYS A 1 222 ? -3.591 -19.712 6.003 1.00 50.50 222 LYS A C 1
ATOM 1847 O O . LYS A 1 222 ? -2.969 -19.522 4.967 1.00 50.50 222 LYS A O 1
ATOM 1852 N N . PHE A 1 223 ? -3.471 -18.868 7.029 1.00 51.00 223 PHE A N 1
ATOM 1853 C CA . PHE A 1 223 ? -2.749 -17.598 6.848 1.00 51.00 223 PHE A CA 1
ATOM 1854 C C . PHE A 1 223 ? -1.217 -17.746 6.934 1.00 51.00 223 PHE A C 1
ATOM 1856 O O . PHE A 1 223 ? -0.611 -17.557 7.986 1.00 51.00 223 PHE A O 1
ATOM 1863 N N . ASN A 1 224 ? -0.588 -18.070 5.802 1.00 47.47 224 ASN A N 1
ATOM 1864 C CA . ASN A 1 224 ? 0.848 -17.917 5.576 1.00 47.47 224 ASN A CA 1
ATOM 1865 C C . ASN A 1 224 ? 1.132 -16.622 4.774 1.00 47.47 224 ASN A C 1
ATOM 1867 O O . ASN A 1 224 ? 0.217 -15.887 4.389 1.00 47.47 224 ASN A O 1
ATOM 1871 N N . LYS A 1 225 ? 2.416 -16.319 4.553 1.00 48.88 225 LYS A N 1
ATOM 1872 C CA . LYS A 1 225 ? 2.901 -15.170 3.762 1.00 48.88 225 LYS A CA 1
ATOM 1873 C C . LYS A 1 225 ? 2.179 -15.011 2.416 1.00 48.88 225 LYS A C 1
ATOM 1875 O O . LYS A 1 225 ? 1.899 -13.875 2.024 1.00 48.88 225 LYS A O 1
ATOM 1880 N N . ASP A 1 226 ? 1.883 -16.132 1.768 1.00 49.28 226 ASP A N 1
ATOM 1881 C CA . ASP A 1 226 ? 1.339 -16.190 0.414 1.00 49.28 226 ASP A CA 1
ATOM 1882 C C . ASP A 1 226 ? -0.068 -15.574 0.382 1.00 49.28 226 ASP A C 1
ATOM 1884 O O . ASP A 1 226 ? -0.380 -14.809 -0.517 1.00 49.28 226 ASP A O 1
ATOM 1888 N N . ILE A 1 227 ? -0.891 -15.755 1.426 1.00 54.19 227 ILE A N 1
ATOM 1889 C CA . ILE A 1 227 ? -2.258 -15.192 1.468 1.00 54.19 227 ILE A CA 1
ATOM 1890 C C . ILE A 1 227 ? -2.277 -13.677 1.721 1.00 54.19 227 ILE A C 1
ATOM 1892 O O . ILE A 1 227 ? -3.082 -12.953 1.130 1.00 54.19 227 ILE A O 1
ATOM 1896 N N . ALA A 1 228 ? -1.388 -13.156 2.574 1.00 52.59 228 ALA A N 1
ATOM 1897 C CA . ALA A 1 228 ? -1.334 -11.715 2.852 1.00 52.59 228 ALA A CA 1
ATOM 1898 C C . ALA A 1 228 ? -0.898 -10.894 1.623 1.00 52.59 228 ALA A C 1
ATOM 1900 O O . ALA A 1 228 ? -1.282 -9.731 1.496 1.00 52.59 228 ALA A O 1
ATOM 1901 N N . HIS A 1 229 ? -0.124 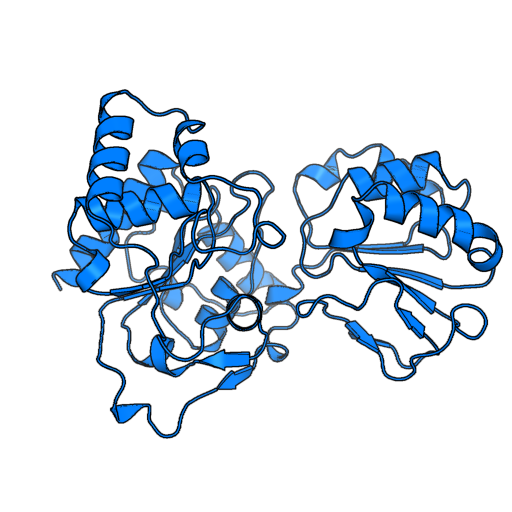-11.508 0.721 1.00 63.38 229 HIS A N 1
ATOM 1902 C CA . HIS A 1 229 ? 0.339 -10.931 -0.543 1.00 63.38 229 HIS A CA 1
ATOM 1903 C C . HIS A 1 229 ? -0.231 -11.657 -1.772 1.00 63.38 229 HIS A C 1
ATOM 1905 O O . HIS A 1 229 ? 0.347 -11.581 -2.853 1.00 63.38 229 HIS A O 1
ATOM 1911 N N . ALA A 1 230 ? -1.398 -12.292 -1.631 1.00 69.94 230 ALA A N 1
ATOM 1912 C CA . ALA A 1 230 ? -2.096 -12.913 -2.744 1.00 69.94 230 ALA A CA 1
ATOM 1913 C C . ALA A 1 230 ? -3.057 -11.943 -3.439 1.00 69.94 230 ALA A C 1
ATOM 1915 O O . ALA A 1 230 ? -3.690 -11.050 -2.845 1.00 69.94 230 ALA A O 1
ATOM 1916 N N . ARG A 1 231 ? -3.194 -12.194 -4.740 1.00 78.38 231 ARG A N 1
ATOM 1917 C CA . ARG A 1 231 ? -4.259 -11.666 -5.594 1.00 78.38 231 ARG A CA 1
ATOM 1918 C C . ARG A 1 231 ? -5.617 -12.245 -5.240 1.00 78.38 231 ARG A C 1
ATOM 1920 O O . ARG A 1 231 ? -6.610 -11.524 -5.242 1.00 78.38 231 ARG A O 1
ATOM 1927 N N . GLU A 1 232 ? -5.630 -13.523 -4.900 1.00 82.69 232 GLU A N 1
ATOM 1928 C CA . GLU A 1 232 ? -6.778 -14.211 -4.336 1.00 82.69 232 GLU A CA 1
ATOM 1929 C C . GLU A 1 232 ? -6.919 -13.870 -2.851 1.00 82.69 232 GLU A C 1
ATOM 1931 O O . GLU A 1 232 ? -5.937 -13.847 -2.109 1.00 82.69 232 GLU A O 1
ATOM 1936 N N . TYR A 1 233 ? -8.132 -13.568 -2.395 1.00 81.56 233 TYR A N 1
ATOM 1937 C CA . TYR A 1 233 ? -8.376 -13.250 -0.989 1.00 81.56 233 TYR A CA 1
ATOM 1938 C C . TYR A 1 233 ? -9.735 -13.753 -0.528 1.00 81.56 233 TYR A C 1
ATOM 1940 O O . TYR A 1 233 ? -10.690 -13.781 -1.297 1.00 81.56 233 TYR A O 1
ATOM 1948 N N . ASN A 1 234 ? -9.827 -14.115 0.752 1.00 84.06 234 ASN A N 1
ATOM 1949 C CA . ASN A 1 234 ? -11.086 -14.548 1.336 1.00 84.06 234 ASN A CA 1
ATOM 1950 C C . ASN A 1 234 ? -12.016 -13.338 1.558 1.00 84.06 234 ASN A C 1
ATOM 1952 O O . ASN A 1 234 ? -11.790 -12.527 2.463 1.00 84.06 234 ASN A O 1
ATOM 1956 N N . ALA A 1 235 ? -13.045 -13.220 0.719 1.00 88.62 235 ALA A N 1
ATOM 1957 C CA . ALA A 1 235 ? -14.038 -12.151 0.761 1.00 88.62 235 ALA A CA 1
ATOM 1958 C C . ALA A 1 235 ? -15.041 -12.318 1.915 1.00 88.62 235 ALA A C 1
ATOM 1960 O O . ALA A 1 235 ? -15.659 -11.336 2.329 1.00 88.62 235 ALA A O 1
ATOM 1961 N N . ASP A 1 236 ? -15.140 -13.514 2.500 1.00 87.81 236 ASP A N 1
ATOM 1962 C CA . ASP A 1 236 ? -16.033 -13.811 3.622 1.00 87.81 236 ASP A CA 1
ATOM 1963 C C . ASP A 1 236 ? -15.803 -12.848 4.789 1.00 87.81 236 ASP A C 1
ATOM 1965 O O . ASP A 1 236 ? -16.740 -12.263 5.323 1.00 87.81 236 ASP A O 1
ATOM 1969 N N . TYR A 1 237 ? -14.542 -12.585 5.135 1.00 88.56 237 TYR A N 1
ATOM 1970 C CA . TYR A 1 237 ? -14.210 -11.674 6.231 1.00 88.56 237 TYR A CA 1
ATOM 1971 C C . TYR A 1 237 ? -14.558 -10.214 5.940 1.00 88.56 237 TYR A C 1
ATOM 1973 O O . TYR A 1 237 ? -14.854 -9.471 6.869 1.00 88.56 237 TYR A O 1
ATOM 1981 N N . TYR A 1 238 ? -14.543 -9.789 4.674 1.00 91.75 238 TYR A N 1
ATOM 1982 C CA . TYR A 1 238 ? -14.993 -8.446 4.298 1.00 91.75 238 TYR A CA 1
ATOM 1983 C C . TYR A 1 238 ? -16.518 -8.350 4.422 1.00 91.75 238 TYR A C 1
ATOM 1985 O O . TYR A 1 238 ? -17.044 -7.346 4.902 1.00 91.75 238 TYR A O 1
ATOM 1993 N N . ASN A 1 239 ? -17.235 -9.410 4.046 1.00 91.56 239 ASN A N 1
ATOM 1994 C CA . ASN A 1 239 ? -18.692 -9.494 4.150 1.00 91.56 239 ASN A CA 1
ATOM 1995 C C . ASN A 1 239 ? -19.185 -9.630 5.599 1.00 91.56 239 ASN A C 1
ATOM 1997 O O . ASN A 1 239 ? -20.268 -9.145 5.920 1.00 91.56 239 ASN A O 1
ATOM 2001 N N . ALA A 1 240 ? -18.383 -10.232 6.478 1.00 92.12 240 ALA A N 1
ATOM 2002 C CA . ALA A 1 240 ? -18.706 -10.455 7.886 1.00 92.12 240 ALA A CA 1
ATOM 2003 C C . ALA A 1 240 ? -18.449 -9.243 8.804 1.00 92.12 240 ALA A C 1
ATOM 2005 O O . ALA A 1 240 ? -18.659 -9.352 10.014 1.00 92.12 240 ALA A O 1
ATOM 2006 N N . VAL A 1 241 ? -17.998 -8.103 8.263 1.00 94.75 241 VAL A N 1
ATOM 2007 C CA . VAL A 1 241 ? -17.713 -6.888 9.045 1.00 94.75 241 VAL A CA 1
ATOM 2008 C C . VAL A 1 241 ? -18.425 -5.646 8.529 1.00 94.75 241 VAL A C 1
ATOM 2010 O O . VAL A 1 241 ? -18.730 -5.540 7.336 1.00 94.75 241 VAL A O 1
ATOM 2013 N N . ASP A 1 242 ? -18.630 -4.672 9.415 1.00 97.00 242 ASP A N 1
ATOM 2014 C CA . ASP A 1 242 ? -19.243 -3.386 9.069 1.00 97.00 242 ASP A CA 1
ATOM 2015 C C . ASP A 1 242 ? -18.264 -2.500 8.283 1.00 97.00 242 ASP A C 1
ATOM 2017 O O . ASP A 1 242 ? -18.645 -1.865 7.294 1.00 97.00 242 ASP A O 1
ATOM 2021 N N . PHE A 1 243 ? -16.987 -2.501 8.679 1.00 97.81 243 PHE A N 1
ATOM 2022 C CA . PHE A 1 243 ? -15.931 -1.726 8.028 1.00 97.81 243 PHE A CA 1
ATOM 2023 C C . PHE A 1 243 ? -14.545 -2.382 8.122 1.00 97.81 243 PHE A C 1
ATOM 2025 O O . PHE A 1 243 ? -14.290 -3.277 8.926 1.00 97.81 243 PHE A O 1
ATOM 2032 N N . CYS A 1 244 ? -13.612 -1.917 7.297 1.00 97.00 244 CYS A N 1
ATOM 2033 C CA . CYS A 1 244 ? -12.211 -2.318 7.335 1.00 97.00 244 CYS A CA 1
ATOM 2034 C C . CYS A 1 244 ? -11.331 -1.222 7.943 1.00 97.00 244 CYS A C 1
ATOM 2036 O O . CYS A 1 244 ? -11.581 -0.030 7.788 1.00 97.00 244 CYS A O 1
ATOM 2038 N N . VAL A 1 245 ? -10.249 -1.625 8.591 1.00 96.44 245 VAL A N 1
ATOM 2039 C CA . VAL A 1 245 ? -9.138 -0.756 8.966 1.00 96.44 245 VAL A CA 1
ATOM 2040 C C . VAL A 1 245 ? -7.955 -1.180 8.111 1.00 96.44 245 VAL A C 1
ATOM 2042 O O . VAL A 1 245 ? -7.538 -2.338 8.149 1.00 96.44 245 VAL A O 1
ATOM 2045 N N . ILE A 1 246 ? -7.424 -0.262 7.311 1.00 92.38 246 ILE A N 1
ATOM 2046 C CA . ILE A 1 246 ? -6.264 -0.516 6.450 1.00 92.38 246 ILE A CA 1
ATOM 2047 C C . ILE A 1 246 ? -5.045 0.214 7.010 1.00 92.38 246 ILE A C 1
ATOM 2049 O O . ILE A 1 246 ? -5.167 1.321 7.524 1.00 92.38 246 ILE A O 1
ATOM 2053 N N . SER A 1 247 ? -3.866 -0.402 6.927 1.00 89.38 247 SER A N 1
ATOM 2054 C CA . SER A 1 247 ? -2.603 0.236 7.310 1.00 89.38 247 SER A CA 1
ATOM 2055 C C . SER A 1 247 ? -1.624 0.184 6.146 1.00 89.38 247 SER A C 1
ATOM 2057 O O . SER A 1 247 ? -1.153 -0.897 5.766 1.00 89.38 247 SER A O 1
ATOM 2059 N N . GLU A 1 248 ? -1.328 1.362 5.606 1.00 84.25 248 GLU A N 1
ATOM 2060 C CA . GLU A 1 248 ? -0.344 1.547 4.543 1.00 84.25 248 GLU A CA 1
ATOM 2061 C C . GLU A 1 248 ? 1.051 1.753 5.146 1.00 84.25 248 GLU A C 1
ATOM 2063 O O . GLU A 1 248 ? 1.195 2.209 6.276 1.00 84.25 248 GLU A O 1
ATOM 2068 N N . THR A 1 249 ? 2.103 1.358 4.431 1.00 66.94 249 THR A N 1
ATOM 2069 C CA . THR A 1 249 ? 3.464 1.260 4.998 1.00 66.94 249 THR A CA 1
ATOM 2070 C C . THR A 1 249 ? 4.322 2.505 4.792 1.00 66.94 249 THR A C 1
ATOM 2072 O O . THR A 1 249 ? 5.258 2.736 5.551 1.00 66.94 249 THR A O 1
ATOM 2075 N N . ASP A 1 250 ? 4.014 3.344 3.800 1.00 68.19 250 ASP A N 1
ATOM 2076 C CA . ASP A 1 250 ? 4.878 4.463 3.403 1.00 68.19 250 ASP A CA 1
ATOM 2077 C C . ASP A 1 250 ? 4.211 5.824 3.620 1.00 68.19 250 ASP A C 1
ATOM 2079 O O . ASP A 1 250 ? 3.929 6.576 2.689 1.00 68.19 250 ASP A O 1
ATOM 2083 N N . HIS A 1 251 ? 4.030 6.193 4.890 1.00 63.81 251 HIS A N 1
ATOM 2084 C CA . HIS A 1 251 ? 3.370 7.441 5.305 1.00 63.81 251 HIS A CA 1
ATOM 2085 C C . HIS A 1 251 ? 4.069 8.731 4.826 1.00 63.81 251 HIS A C 1
ATOM 2087 O O . HIS A 1 251 ? 3.503 9.820 4.944 1.00 63.81 251 HIS A O 1
ATOM 2093 N N . TYR A 1 252 ? 5.300 8.623 4.314 1.00 59.44 252 TYR A N 1
ATOM 2094 C CA . TYR A 1 252 ? 6.197 9.750 4.041 1.00 59.44 252 TYR A CA 1
ATOM 2095 C C . TYR A 1 252 ? 6.565 9.917 2.560 1.00 59.44 252 TYR A C 1
ATOM 2097 O O . TYR A 1 252 ? 7.134 10.944 2.196 1.00 59.44 252 TYR A O 1
ATOM 2105 N N . LYS A 1 253 ? 6.252 8.943 1.695 1.00 64.88 253 LYS A N 1
ATOM 2106 C CA . LYS A 1 253 ? 6.718 8.927 0.293 1.00 64.88 253 LYS A CA 1
ATOM 2107 C C . LYS A 1 253 ? 5.652 9.338 -0.728 1.00 64.88 253 LYS A C 1
ATOM 2109 O O . LYS A 1 253 ? 5.893 9.255 -1.928 1.00 64.88 253 LYS A O 1
ATOM 2114 N N . GLY A 1 254 ? 4.515 9.855 -0.269 1.00 69.62 254 GLY A N 1
ATOM 2115 C CA . GLY A 1 254 ? 3.375 10.217 -1.113 1.00 69.62 254 GLY A CA 1
ATOM 2116 C C . GLY A 1 254 ? 2.236 9.208 -0.999 1.00 69.62 254 GLY A C 1
ATOM 2117 O O . GLY A 1 254 ? 2.201 8.416 -0.060 1.00 69.62 254 GLY A O 1
ATOM 2118 N N . MET A 1 255 ? 1.291 9.269 -1.937 1.00 84.94 255 MET A N 1
ATOM 2119 C CA . MET A 1 255 ? 0.165 8.342 -1.993 1.00 84.94 255 MET A CA 1
ATOM 2120 C C . MET A 1 255 ? 0.635 6.992 -2.549 1.00 84.94 255 MET A C 1
ATOM 2122 O O . MET A 1 255 ? 0.999 6.893 -3.721 1.00 84.94 255 MET A O 1
ATOM 2126 N N . PHE A 1 256 ? 0.609 5.963 -1.703 1.00 87.38 256 PHE A N 1
ATOM 2127 C CA . PHE A 1 256 ? 0.852 4.578 -2.091 1.00 87.38 256 PHE A CA 1
ATOM 2128 C C . PHE A 1 256 ? -0.432 3.777 -1.890 1.00 87.38 256 PHE A C 1
ATOM 2130 O O . PHE A 1 256 ? -0.818 3.498 -0.756 1.00 87.38 256 PHE A O 1
ATOM 2137 N N . ILE A 1 257 ? -1.118 3.457 -2.986 1.00 89.88 257 ILE A N 1
ATOM 2138 C CA . ILE A 1 257 ? -2.331 2.639 -2.945 1.00 89.88 257 ILE A CA 1
ATOM 2139 C C . ILE A 1 257 ? -1.903 1.175 -3.022 1.00 89.88 257 ILE A C 1
ATOM 2141 O O . ILE A 1 257 ? -1.294 0.780 -4.014 1.00 89.88 257 ILE A O 1
ATOM 2145 N N . THR A 1 258 ? -2.215 0.376 -2.001 1.00 88.31 258 THR A N 1
ATOM 2146 C CA . THR A 1 258 ? -1.927 -1.068 -2.008 1.00 88.31 258 THR A CA 1
ATOM 2147 C C . THR A 1 258 ? -3.176 -1.901 -2.277 1.00 88.31 258 THR A C 1
ATOM 2149 O O . THR A 1 258 ? -4.300 -1.394 -2.371 1.00 88.31 258 THR A O 1
ATOM 2152 N N . GLU A 1 259 ? -3.003 -3.220 -2.359 1.00 87.00 259 GLU A N 1
ATOM 2153 C CA . GLU A 1 259 ? -4.098 -4.165 -2.552 1.00 87.00 259 GLU A CA 1
ATOM 2154 C C . GLU A 1 259 ? -5.151 -4.076 -1.446 1.00 87.00 259 GLU A C 1
ATOM 2156 O O . GLU A 1 259 ? -6.312 -4.372 -1.698 1.00 87.00 259 GLU A O 1
ATOM 2161 N N . LYS A 1 260 ? -4.787 -3.658 -0.227 1.00 88.12 260 LYS A N 1
ATOM 2162 C CA . LYS A 1 260 ? -5.723 -3.579 0.910 1.00 88.12 260 LYS A CA 1
ATOM 2163 C C . LYS A 1 260 ? -6.816 -2.549 0.651 1.00 88.12 260 LYS A C 1
ATOM 2165 O O . LYS A 1 260 ? -7.994 -2.821 0.873 1.00 88.12 260 LYS A O 1
ATOM 2170 N N . THR A 1 261 ? -6.418 -1.394 0.131 1.00 92.31 261 THR A N 1
ATOM 2171 C CA . THR A 1 261 ? -7.326 -0.307 -0.242 1.00 92.31 261 THR A CA 1
ATOM 2172 C C . THR A 1 261 ? -8.209 -0.718 -1.411 1.00 92.31 261 THR A C 1
ATOM 2174 O O . THR A 1 261 ? -9.431 -0.583 -1.354 1.00 92.31 261 THR A O 1
ATOM 2177 N N . VAL A 1 262 ? -7.605 -1.304 -2.446 1.00 92.56 262 VAL A N 1
ATOM 2178 C CA . VAL A 1 262 ? -8.318 -1.742 -3.654 1.00 92.56 262 VAL A CA 1
ATOM 2179 C C . VAL A 1 262 ? -9.335 -2.838 -3.339 1.00 92.56 262 VAL A C 1
ATOM 2181 O O . VAL A 1 262 ? -10.462 -2.763 -3.817 1.00 92.56 262 VAL A O 1
ATOM 2184 N N . LYS A 1 263 ? -8.994 -3.803 -2.474 1.00 91.62 263 LYS A N 1
ATOM 2185 C CA . LYS A 1 263 ? -9.915 -4.855 -2.012 1.00 91.62 263 LYS A CA 1
ATOM 2186 C C . LYS A 1 263 ? -11.148 -4.262 -1.323 1.00 91.62 263 LYS A C 1
ATOM 2188 O O . LYS A 1 263 ? -12.260 -4.697 -1.604 1.00 91.62 263 LYS A O 1
ATOM 2193 N N . CYS A 1 264 ? -10.988 -3.230 -0.488 1.00 94.25 264 CYS A N 1
ATOM 2194 C CA . CYS A 1 264 ? -12.131 -2.549 0.132 1.00 94.25 264 CYS A CA 1
ATOM 2195 C C . CYS A 1 264 ? -13.033 -1.882 -0.917 1.00 94.25 264 CYS A C 1
ATOM 2197 O O . CYS A 1 264 ? -14.251 -2.047 -0.876 1.00 94.25 264 CYS A O 1
ATOM 2199 N N . ILE A 1 265 ? -12.442 -1.179 -1.888 1.00 95.50 265 ILE A N 1
ATOM 2200 C CA . ILE A 1 265 ? -13.185 -0.504 -2.962 1.00 95.50 265 ILE A CA 1
ATOM 2201 C C . ILE A 1 265 ? -13.919 -1.521 -3.847 1.00 95.50 265 ILE A C 1
ATOM 2203 O O . ILE A 1 265 ? -15.110 -1.354 -4.105 1.00 95.50 265 ILE A O 1
ATOM 2207 N N . GLN A 1 266 ? -13.248 -2.605 -4.248 1.00 92.81 266 GLN A N 1
ATOM 2208 C CA . GLN A 1 266 ? -13.820 -3.688 -5.055 1.00 92.81 266 GLN A CA 1
ATOM 2209 C C . GLN A 1 266 ? -15.006 -4.366 -4.354 1.00 92.81 266 GLN A C 1
ATOM 2211 O O . GLN A 1 266 ? -15.998 -4.687 -5.002 1.00 92.81 266 GLN A O 1
ATOM 2216 N N . GLN A 1 267 ? -14.924 -4.554 -3.034 1.00 92.69 267 GLN A N 1
ATOM 2217 C CA . GLN A 1 267 ? -15.994 -5.139 -2.217 1.00 92.69 267 GLN A CA 1
ATOM 2218 C C . GLN A 1 267 ? -17.067 -4.123 -1.790 1.00 92.69 267 GLN A C 1
ATOM 2220 O O . GLN A 1 267 ? -17.953 -4.469 -1.009 1.00 92.69 267 GLN A O 1
ATOM 2225 N N . ASN A 1 268 ? -16.990 -2.865 -2.247 1.00 96.06 268 ASN A N 1
ATOM 2226 C CA . ASN A 1 268 ? -17.856 -1.772 -1.790 1.00 96.06 268 ASN A CA 1
ATOM 2227 C C . ASN A 1 268 ? -17.922 -1.684 -0.248 1.00 96.06 268 ASN A C 1
ATOM 2229 O O . ASN A 1 268 ? -18.977 -1.465 0.353 1.00 96.06 268 ASN A O 1
ATOM 2233 N N . LYS A 1 269 ? -16.782 -1.917 0.410 1.00 97.06 269 LYS A N 1
ATOM 2234 C CA . LYS A 1 269 ? -16.657 -1.998 1.862 1.00 97.06 269 LYS A CA 1
ATOM 2235 C C . LYS A 1 269 ? -16.124 -0.683 2.409 1.00 97.06 269 LYS A C 1
ATOM 2237 O O . LYS A 1 269 ? -15.086 -0.193 1.974 1.00 97.06 269 LYS A O 1
ATOM 2242 N N . LYS A 1 270 ? -16.841 -0.135 3.387 1.00 98.19 270 LYS A N 1
ATOM 2243 C CA . LYS A 1 270 ? -16.423 1.026 4.176 1.00 98.19 270 LYS A CA 1
ATOM 2244 C C . LYS A 1 270 ? -15.059 0.784 4.816 1.00 98.19 270 LYS A C 1
ATOM 2246 O O . LYS A 1 270 ? -14.826 -0.310 5.328 1.00 98.19 270 LYS A O 1
ATOM 2251 N N . PHE A 1 271 ? -14.179 1.780 4.830 1.00 97.75 271 PHE A N 1
ATOM 2252 C CA . PHE A 1 271 ? -12.869 1.635 5.459 1.00 97.75 271 PHE A CA 1
ATOM 2253 C C . PHE A 1 271 ? -12.343 2.913 6.121 1.00 97.75 271 PHE A C 1
ATOM 2255 O O . PHE A 1 271 ? -12.688 4.027 5.735 1.00 97.75 271 PHE A O 1
ATOM 2262 N N . ILE A 1 272 ? -11.473 2.717 7.113 1.00 97.69 272 ILE A N 1
ATOM 2263 C CA . ILE A 1 272 ? -10.659 3.737 7.782 1.00 97.69 272 ILE A CA 1
ATOM 2264 C C . ILE A 1 272 ? -9.201 3.490 7.393 1.00 97.69 272 ILE A C 1
ATOM 2266 O O . ILE A 1 272 ? -8.707 2.369 7.549 1.00 97.69 272 ILE A O 1
ATOM 2270 N N . ALA A 1 273 ? -8.500 4.519 6.909 1.00 94.62 273 ALA A N 1
ATOM 2271 C CA . ALA A 1 273 ? -7.123 4.373 6.446 1.00 94.62 273 ALA A CA 1
ATOM 2272 C C . ALA A 1 273 ? -6.096 4.919 7.432 1.00 94.62 273 ALA A C 1
ATOM 2274 O O . ALA A 1 273 ? -5.922 6.127 7.578 1.00 94.62 273 ALA A O 1
ATOM 2275 N N . PHE A 1 274 ? -5.318 4.032 8.046 1.00 93.81 274 PHE A N 1
ATOM 2276 C CA . PHE A 1 274 ? -4.084 4.434 8.695 1.00 93.81 274 PHE A CA 1
ATOM 2277 C C . PHE A 1 274 ? -2.960 4.538 7.662 1.00 93.81 274 PHE A C 1
ATOM 2279 O O . PHE A 1 274 ? -2.236 3.580 7.401 1.00 93.81 274 PHE A O 1
ATOM 2286 N N . ALA A 1 275 ? -2.869 5.713 7.044 1.00 91.38 275 ALA A N 1
ATOM 2287 C CA . ALA A 1 275 ? -1.924 6.020 5.979 1.00 91.38 275 ALA A CA 1
ATOM 2288 C C . ALA A 1 275 ? -1.248 7.382 6.215 1.00 91.38 275 ALA A C 1
ATOM 2290 O O . ALA A 1 275 ? -1.380 7.980 7.288 1.00 91.38 275 ALA A O 1
ATOM 2291 N N . GLY A 1 276 ? -0.483 7.860 5.228 1.00 87.50 276 GLY A N 1
ATOM 2292 C CA . GLY A 1 276 ? 0.165 9.174 5.247 1.00 87.50 276 GLY A CA 1
ATOM 2293 C C . GLY A 1 276 ? -0.817 10.350 5.318 1.00 87.50 276 GLY A C 1
ATOM 2294 O O . GLY A 1 276 ? -2.023 10.196 5.169 1.00 87.50 276 GLY A O 1
ATOM 2295 N N . HIS A 1 277 ? -0.283 11.547 5.561 1.00 89.50 277 HIS A N 1
ATOM 2296 C CA . HIS A 1 277 ? -1.075 12.780 5.593 1.00 89.50 277 HIS A CA 1
ATOM 2297 C C . HIS A 1 277 ? -1.777 13.041 4.247 1.00 89.50 277 HIS A C 1
ATOM 2299 O O . HIS A 1 277 ? -1.113 12.993 3.213 1.00 89.50 277 HIS A O 1
ATOM 2305 N N . ASN A 1 278 ? -3.069 13.388 4.295 1.00 92.00 278 ASN A N 1
ATOM 2306 C CA . ASN A 1 278 ? -3.972 13.633 3.158 1.00 92.00 278 ASN A CA 1
ATOM 2307 C C . ASN A 1 278 ? -4.238 12.420 2.249 1.00 92.00 278 ASN A C 1
ATOM 2309 O O . ASN A 1 278 ? -4.725 12.590 1.132 1.00 92.00 278 ASN A O 1
ATOM 2313 N N . TYR A 1 279 ? -3.943 11.202 2.704 1.00 93.25 279 TYR A N 1
ATOM 2314 C CA . TYR A 1 279 ? -4.128 9.996 1.905 1.00 93.25 279 TYR A CA 1
ATOM 2315 C C . TYR A 1 279 ? -5.571 9.808 1.422 1.00 93.25 279 TYR A C 1
ATOM 2317 O O . TYR A 1 279 ? -5.777 9.530 0.245 1.00 93.25 279 TYR A O 1
ATOM 2325 N N . ILE A 1 280 ? -6.574 9.966 2.294 1.00 94.50 280 ILE A N 1
ATOM 2326 C CA . ILE A 1 280 ? -7.986 9.774 1.917 1.00 94.50 280 ILE A CA 1
ATOM 2327 C C . ILE A 1 280 ? -8.403 10.809 0.874 1.00 94.50 280 ILE A C 1
ATOM 2329 O O . ILE A 1 280 ? -9.075 10.473 -0.104 1.00 94.50 280 ILE A O 1
ATOM 2333 N N . ASN A 1 281 ? -8.005 12.068 1.059 1.00 94.19 281 ASN A N 1
ATOM 2334 C CA . ASN A 1 281 ? -8.293 13.114 0.085 1.00 94.19 281 ASN A CA 1
ATOM 2335 C C . ASN A 1 281 ? -7.648 12.822 -1.280 1.00 94.19 281 ASN A C 1
ATOM 2337 O O . ASN A 1 281 ? -8.331 12.882 -2.304 1.00 94.19 281 ASN A O 1
ATOM 2341 N N . ASP A 1 282 ? -6.365 12.464 -1.288 1.00 94.19 282 ASP A N 1
ATOM 2342 C CA . ASP A 1 282 ? -5.616 12.169 -2.511 1.00 94.19 282 ASP A CA 1
ATOM 2343 C C . ASP A 1 282 ? -6.177 10.925 -3.221 1.00 94.19 282 ASP A C 1
ATOM 2345 O O . ASP A 1 282 ? -6.338 10.929 -4.442 1.00 94.19 282 ASP A O 1
ATOM 2349 N N . LEU A 1 283 ? -6.578 9.899 -2.463 1.00 95.06 283 LEU A N 1
ATOM 2350 C CA . LEU A 1 283 ? -7.214 8.688 -2.984 1.00 95.06 283 LEU A CA 1
ATOM 2351 C C . LEU A 1 283 ? -8.542 9.006 -3.685 1.00 95.06 283 LEU A C 1
ATOM 2353 O O . LEU A 1 283 ? -8.784 8.532 -4.798 1.00 95.06 283 LEU A O 1
ATOM 2357 N N . LYS A 1 284 ? -9.396 9.832 -3.067 1.00 96.19 284 LYS A N 1
ATOM 2358 C CA . LYS A 1 284 ? -10.673 10.262 -3.663 1.00 96.19 284 LYS A CA 1
ATOM 2359 C C . LYS A 1 284 ? -10.463 11.043 -4.957 1.00 96.19 284 LYS A C 1
ATOM 2361 O O . LYS A 1 284 ? -11.177 10.805 -5.931 1.00 96.19 284 LYS A O 1
ATOM 2366 N N . LEU A 1 285 ? -9.492 11.958 -4.977 1.00 95.75 285 LEU A N 1
ATOM 2367 C CA . LEU A 1 285 ? -9.138 12.715 -6.180 1.00 95.75 285 LEU A CA 1
ATOM 2368 C C . LEU A 1 285 ? -8.641 11.785 -7.285 1.00 95.75 285 LEU A C 1
ATOM 2370 O O . LEU A 1 285 ? -9.156 11.837 -8.400 1.00 95.75 285 LEU A O 1
ATOM 2374 N N . TYR A 1 286 ? -7.725 10.874 -6.957 1.00 95.25 286 TYR A N 1
ATOM 2375 C CA . TYR A 1 286 ? -7.187 9.910 -7.907 1.00 95.25 286 TYR A CA 1
ATOM 2376 C C . TYR A 1 286 ? -8.289 9.049 -8.540 1.00 95.25 286 TYR A C 1
ATOM 2378 O O . TYR A 1 286 ? -8.378 8.982 -9.765 1.00 95.25 286 TYR A O 1
ATOM 2386 N N . TYR A 1 287 ? -9.190 8.458 -7.746 1.00 96.69 287 TYR A N 1
ATOM 2387 C CA . TYR A 1 287 ? -10.297 7.653 -8.283 1.00 96.69 287 TYR A CA 1
ATOM 2388 C C . TYR A 1 287 ? -11.278 8.472 -9.125 1.00 96.69 287 TYR A C 1
ATOM 2390 O O . TYR A 1 287 ? -11.700 8.028 -10.199 1.00 96.69 287 TYR A O 1
ATOM 2398 N N . ARG A 1 288 ? -11.588 9.701 -8.707 1.00 97.44 288 ARG A N 1
ATOM 2399 C CA . ARG A 1 288 ? -12.468 10.594 -9.467 1.00 97.44 288 ARG A CA 1
ATOM 2400 C C . ARG A 1 288 ? -11.860 10.983 -10.811 1.00 97.44 288 ARG A C 1
ATOM 2402 O O . ARG A 1 288 ? -12.554 10.997 -11.826 1.00 97.44 288 ARG A O 1
ATOM 2409 N N . GLU A 1 289 ? -10.573 11.302 -10.840 1.00 96.12 289 GLU A N 1
ATOM 2410 C CA . GLU A 1 289 ? -9.894 11.788 -12.040 1.00 96.12 289 GLU A CA 1
ATOM 2411 C C . GLU A 1 289 ? -9.527 10.654 -12.995 1.00 96.12 289 GLU A C 1
ATOM 2413 O O . GLU A 1 289 ? -9.827 10.747 -14.192 1.00 96.12 289 GLU A O 1
ATOM 2418 N N . LYS A 1 290 ? -8.919 9.584 -12.471 1.00 95.19 290 LYS A N 1
ATOM 2419 C CA . LYS A 1 290 ? -8.372 8.465 -13.246 1.00 95.19 290 LYS A CA 1
ATOM 2420 C C . LYS A 1 290 ? -9.426 7.423 -13.605 1.00 95.19 290 LYS A C 1
ATOM 2422 O O . LYS A 1 290 ? -9.474 6.998 -14.755 1.00 95.19 290 LYS A O 1
ATOM 2427 N N . HIS A 1 291 ? -10.281 7.054 -12.651 1.00 95.06 291 HIS A N 1
ATOM 2428 C CA . HIS A 1 291 ? -11.270 5.977 -12.804 1.00 95.06 291 HIS A CA 1
ATOM 2429 C C . HIS A 1 291 ? -12.703 6.478 -13.005 1.00 95.06 291 HIS A C 1
ATOM 2431 O O . HIS A 1 291 ? -13.603 5.674 -13.226 1.00 95.06 291 HIS A O 1
ATOM 2437 N N . LYS A 1 292 ? -12.928 7.800 -12.950 1.00 96.94 292 LYS A N 1
ATOM 2438 C CA . LYS A 1 292 ? -14.264 8.421 -13.033 1.00 96.94 292 LYS A CA 1
ATOM 2439 C C . LYS A 1 292 ? -15.239 7.862 -11.993 1.00 96.94 292 LYS A C 1
ATOM 2441 O O . LYS A 1 292 ? -16.441 7.798 -12.232 1.00 96.94 292 LYS A O 1
ATOM 2446 N N . GLN A 1 293 ? -14.711 7.489 -10.830 1.00 96.31 293 GLN A N 1
ATOM 2447 C CA . GLN A 1 293 ? -15.460 6.880 -9.740 1.00 96.31 293 GLN A CA 1
ATOM 2448 C C . GLN A 1 293 ? -15.371 7.754 -8.489 1.00 96.31 293 GLN A C 1
ATOM 2450 O O . GLN A 1 293 ? -14.282 8.163 -8.091 1.00 96.31 293 GLN A O 1
ATOM 2455 N N . ASP A 1 294 ? -16.513 8.022 -7.853 1.00 97.12 294 ASP A N 1
ATOM 2456 C CA . ASP A 1 294 ? -16.543 8.594 -6.508 1.00 97.12 294 ASP A CA 1
ATOM 2457 C C . ASP A 1 294 ? -16.572 7.465 -5.475 1.00 97.12 294 ASP A C 1
ATOM 2459 O O . ASP A 1 294 ? -17.410 6.567 -5.545 1.00 97.12 294 ASP A O 1
ATOM 2463 N N . ILE A 1 295 ? -15.636 7.510 -4.531 1.00 97.75 295 ILE A N 1
ATOM 2464 C CA . ILE A 1 295 ? -15.510 6.529 -3.446 1.00 97.75 295 ILE A CA 1
ATOM 2465 C C . ILE A 1 295 ? -15.811 7.151 -2.076 1.00 97.75 295 ILE A C 1
ATOM 2467 O O . ILE A 1 295 ? -15.566 6.521 -1.050 1.00 97.75 295 ILE A O 1
ATOM 2471 N N . SER A 1 296 ? -16.327 8.385 -2.032 1.00 97.69 296 SER A N 1
ATOM 2472 C CA . SER A 1 296 ? -16.564 9.124 -0.783 1.00 97.69 296 SER A CA 1
ATOM 2473 C C . SER A 1 296 ? -17.501 8.382 0.172 1.00 97.69 296 SER A C 1
ATOM 2475 O O . SER A 1 296 ? -17.312 8.436 1.381 1.00 97.69 296 SER A O 1
ATOM 2477 N N . HIS A 1 297 ? -18.467 7.609 -0.336 1.00 97.81 297 HIS A N 1
ATOM 2478 C CA . HIS A 1 297 ? -19.362 6.793 0.497 1.00 97.81 297 HIS A CA 1
ATOM 2479 C C . HIS A 1 297 ? -18.640 5.672 1.263 1.00 97.81 297 HIS A C 1
ATOM 2481 O O . HIS A 1 297 ? -19.174 5.170 2.253 1.00 97.81 297 HIS A O 1
ATOM 2487 N N . LEU A 1 298 ? -17.436 5.284 0.828 1.00 98.06 298 LEU A N 1
ATOM 2488 C CA . LEU A 1 298 ? -16.602 4.276 1.488 1.00 98.06 298 LEU A CA 1
ATOM 2489 C C . LEU A 1 298 ? -15.732 4.855 2.606 1.00 98.06 298 LEU A C 1
ATOM 2491 O O . LEU A 1 29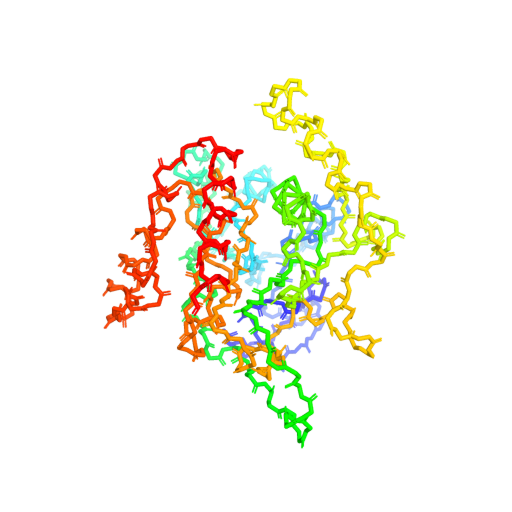8 ? -15.267 4.093 3.452 1.00 98.06 298 LEU A O 1
ATOM 2495 N N . THR A 1 299 ? -15.529 6.174 2.638 1.00 96.38 299 THR A N 1
ATOM 2496 C CA . THR A 1 299 ? -14.616 6.838 3.585 1.00 96.38 299 THR A CA 1
ATOM 2497 C C . THR A 1 299 ? -15.315 7.851 4.487 1.00 96.38 299 THR A C 1
ATOM 2499 O O . THR A 1 299 ? -15.035 7.901 5.677 1.00 96.38 299 THR A O 1
ATOM 2502 N N . ASP A 1 300 ? -16.259 8.627 3.956 1.00 97.00 300 ASP A N 1
ATOM 2503 C CA . ASP A 1 300 ? -16.853 9.799 4.621 1.00 97.00 300 ASP A CA 1
ATOM 2504 C C . ASP A 1 300 ? -18.081 9.428 5.479 1.00 97.00 300 ASP A C 1
ATOM 2506 O O . ASP A 1 300 ? -18.882 10.275 5.866 1.00 97.00 300 ASP A O 1
ATOM 2510 N N . TRP A 1 301 ? -18.248 8.136 5.771 1.00 96.50 301 TRP A N 1
ATOM 2511 C CA . TRP A 1 301 ? -19.285 7.611 6.661 1.00 96.50 301 TRP A CA 1
ATOM 2512 C C . TRP A 1 301 ? -18.920 7.754 8.150 1.00 96.50 301 TRP A C 1
ATOM 2514 O O . TRP A 1 301 ? -19.796 7.573 8.995 1.00 96.50 301 TRP A O 1
ATOM 2524 N N . CYS A 1 302 ? -17.656 8.065 8.461 1.00 96.31 302 CYS A N 1
ATOM 2525 C CA . CYS A 1 302 ? -17.136 8.356 9.800 1.00 96.31 302 CYS A CA 1
ATOM 2526 C C . CYS A 1 302 ? -16.318 9.664 9.794 1.00 96.31 302 CYS A C 1
ATOM 2528 O O . CYS A 1 302 ? -16.096 10.262 8.740 1.00 96.31 302 CYS A O 1
ATOM 2530 N N . ASP A 1 303 ? -15.832 10.111 10.959 1.00 95.69 303 ASP A N 1
ATOM 2531 C CA . ASP A 1 303 ? -14.904 11.249 11.022 1.00 95.69 303 ASP A CA 1
ATOM 2532 C C . ASP A 1 303 ? -13.598 10.929 10.271 1.00 95.69 303 ASP A C 1
ATOM 2534 O O . ASP A 1 303 ? -12.911 9.957 10.575 1.00 95.69 303 ASP A O 1
ATOM 2538 N N . THR A 1 304 ? -13.222 11.763 9.298 1.00 95.69 304 THR A N 1
ATOM 2539 C CA . THR A 1 304 ? -11.959 11.645 8.551 1.00 95.69 304 THR A CA 1
ATOM 2540 C C . THR A 1 304 ? -10.914 12.675 8.990 1.00 95.69 304 THR A C 1
ATOM 2542 O O . THR A 1 304 ? -9.908 12.875 8.305 1.00 95.69 304 THR A O 1
ATOM 2545 N N . SER A 1 305 ? -11.106 13.356 10.128 1.00 95.88 305 SER A N 1
ATOM 2546 C CA . SER A 1 305 ? -10.187 14.390 10.630 1.00 95.88 305 SER A CA 1
ATOM 2547 C C . SER A 1 305 ? -8.765 13.873 10.879 1.00 95.88 305 SER A C 1
ATOM 2549 O O . SER A 1 305 ? -7.810 14.653 10.826 1.00 95.88 305 SER A O 1
ATOM 2551 N N . TYR A 1 306 ? -8.605 12.562 11.090 1.00 95.44 306 TYR A N 1
ATOM 2552 C CA . TYR A 1 306 ? -7.308 11.894 11.216 1.00 95.44 306 TYR A CA 1
ATOM 2553 C C . TYR A 1 306 ? -6.432 12.033 9.957 1.00 95.44 306 TYR A C 1
ATOM 2555 O O . TYR A 1 306 ? -5.208 12.075 10.075 1.00 95.44 306 TYR A O 1
ATOM 2563 N N . ASP A 1 307 ? -7.021 12.172 8.766 1.00 94.31 307 ASP A N 1
ATOM 2564 C CA . ASP A 1 307 ? -6.290 12.277 7.492 1.00 94.31 307 ASP A CA 1
ATOM 2565 C C . ASP A 1 307 ? -5.387 13.528 7.453 1.00 94.31 307 ASP A C 1
ATOM 2567 O O . ASP A 1 307 ? -4.285 13.536 6.897 1.00 94.31 307 ASP A O 1
ATOM 2571 N N . LYS A 1 308 ? -5.804 14.589 8.156 1.00 93.38 308 LYS A N 1
ATOM 2572 C CA . LYS A 1 308 ? -5.055 15.849 8.264 1.00 93.38 308 LYS A CA 1
ATOM 2573 C C . LYS A 1 308 ? -3.994 15.845 9.368 1.00 93.38 308 LYS A C 1
ATOM 2575 O O . LYS A 1 308 ? -3.182 16.770 9.427 1.00 93.38 308 LYS A O 1
ATOM 2580 N N . CYS A 1 309 ? -3.951 14.830 10.230 1.00 92.62 309 CYS A N 1
ATOM 2581 C CA . CYS A 1 309 ? -2.935 14.736 11.276 1.00 92.62 309 CYS A CA 1
ATOM 2582 C C . CYS A 1 309 ? -1.571 14.440 10.657 1.00 92.62 309 CYS A C 1
ATOM 2584 O O . CYS A 1 309 ? -1.444 13.499 9.880 1.00 92.62 309 CYS A O 1
ATOM 2586 N N . LYS A 1 310 ? -0.542 15.222 11.005 1.00 89.88 310 LYS A N 1
ATOM 2587 C CA . LYS A 1 310 ? 0.843 14.974 10.564 1.00 89.88 310 LYS A CA 1
ATOM 2588 C C . LYS A 1 310 ? 1.567 13.985 11.474 1.00 89.88 310 LYS A C 1
ATOM 2590 O O . LYS A 1 310 ? 2.316 13.152 10.970 1.00 89.88 310 LYS A O 1
ATOM 2595 N N . ASP A 1 311 ? 1.317 14.070 12.779 1.00 91.56 311 ASP A N 1
ATOM 2596 C CA . ASP A 1 311 ? 1.884 13.154 13.763 1.00 91.56 311 ASP A CA 1
ATOM 2597 C C . ASP A 1 311 ? 1.244 11.760 13.663 1.00 91.56 311 ASP A C 1
ATOM 2599 O O . ASP A 1 311 ? 0.019 11.618 13.595 1.00 91.56 311 ASP A O 1
ATOM 2603 N N . THR A 1 312 ? 2.090 10.730 13.621 1.00 91.25 312 THR A N 1
ATOM 2604 C CA . THR A 1 312 ? 1.669 9.335 13.435 1.00 91.25 312 THR A CA 1
ATOM 2605 C C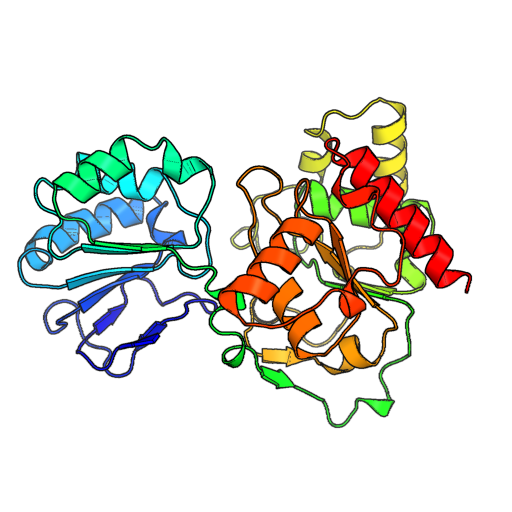 . THR A 1 312 ? 0.921 8.798 14.656 1.00 91.25 312 THR A C 1
ATOM 2607 O O . THR A 1 312 ? -0.034 8.039 14.485 1.00 91.25 312 THR A O 1
ATOM 2610 N N . PHE A 1 313 ? 1.313 9.190 15.874 1.00 94.06 313 PHE A N 1
ATOM 2611 C CA . PHE A 1 313 ? 0.642 8.752 17.097 1.00 94.06 313 PHE A CA 1
ATOM 2612 C C . PHE A 1 313 ? -0.741 9.385 17.220 1.00 94.06 313 PHE A C 1
ATOM 2614 O O . PHE A 1 313 ? -1.718 8.672 17.444 1.00 94.06 313 PHE A O 1
ATOM 2621 N N . ASP A 1 314 ? -0.848 10.698 17.023 1.00 94.75 314 ASP A N 1
ATOM 2622 C CA . ASP A 1 314 ? -2.127 11.408 17.104 1.00 94.75 314 ASP A CA 1
ATOM 2623 C C . ASP A 1 314 ? -3.117 10.907 16.048 1.00 94.75 314 ASP A C 1
ATOM 2625 O O . ASP A 1 314 ? -4.305 10.739 16.336 1.00 94.75 314 ASP A O 1
ATOM 2629 N N . ARG A 1 315 ? -2.624 10.594 14.840 1.00 95.31 315 ARG A N 1
ATOM 2630 C CA . ARG A 1 315 ? -3.423 9.949 13.790 1.00 95.31 315 ARG A CA 1
ATOM 2631 C C . ARG A 1 315 ? -3.947 8.588 14.248 1.00 95.31 315 ARG A C 1
ATOM 2633 O O . ARG A 1 315 ? -5.148 8.348 14.160 1.00 95.31 315 ARG A O 1
ATOM 2640 N N . ALA A 1 316 ? -3.073 7.718 14.759 1.00 96.12 316 ALA A N 1
ATOM 2641 C CA . ALA A 1 316 ? -3.466 6.394 15.241 1.00 96.12 316 ALA A CA 1
ATOM 2642 C C . ALA A 1 316 ? -4.470 6.480 16.401 1.00 96.12 316 ALA A C 1
ATOM 2644 O O . ALA A 1 316 ? -5.447 5.735 16.431 1.00 96.12 316 ALA A O 1
ATOM 2645 N N . LYS A 1 317 ? -4.273 7.423 17.329 1.00 97.12 317 LYS A N 1
ATOM 2646 C CA . LYS A 1 317 ? -5.181 7.651 18.455 1.00 97.12 317 LYS A CA 1
ATOM 2647 C C . LYS A 1 317 ? -6.580 8.054 17.987 1.00 97.12 317 LYS A C 1
ATOM 2649 O O . LYS A 1 317 ? -7.546 7.455 18.445 1.00 97.12 317 LYS A O 1
ATOM 2654 N N . LYS A 1 318 ? -6.691 9.007 17.056 1.00 97.75 318 LYS A N 1
ATOM 2655 C CA . LYS A 1 318 ? -7.986 9.405 16.475 1.00 97.75 318 LYS A CA 1
ATOM 2656 C C . LYS A 1 318 ? -8.681 8.245 15.770 1.00 97.75 318 LYS A C 1
ATOM 2658 O O . LYS A 1 318 ? -9.874 8.056 15.944 1.00 97.75 318 LYS A O 1
ATOM 2663 N N . ILE A 1 319 ? -7.933 7.444 15.009 1.00 98.00 319 ILE A N 1
ATOM 2664 C CA . ILE A 1 319 ? -8.474 6.240 14.363 1.00 98.00 319 ILE A CA 1
ATOM 2665 C C . ILE A 1 319 ? -9.063 5.284 15.406 1.00 98.00 319 ILE A C 1
ATOM 2667 O O . ILE A 1 319 ? -10.159 4.771 15.217 1.00 98.00 319 ILE A O 1
ATOM 2671 N N . VAL A 1 320 ? -8.368 5.070 16.522 1.00 98.06 320 VAL A N 1
ATOM 2672 C CA . VAL A 1 320 ? -8.849 4.215 17.617 1.00 98.06 320 VAL A CA 1
ATOM 2673 C C . VAL A 1 320 ? -10.087 4.792 18.307 1.00 98.06 320 VAL A C 1
ATOM 2675 O O . VAL A 1 320 ? -10.991 4.031 18.642 1.00 98.06 320 VAL A O 1
ATOM 2678 N N . GLU A 1 321 ? -10.155 6.112 18.488 1.00 98.06 321 GLU A N 1
ATOM 2679 C CA . GLU A 1 321 ? -11.348 6.802 19.001 1.00 98.06 321 GLU A CA 1
ATOM 2680 C C . GLU A 1 321 ? -12.555 6.575 18.076 1.00 98.06 321 GLU A C 1
ATOM 2682 O O . GLU A 1 321 ? -13.597 6.128 18.548 1.00 98.06 321 GLU A O 1
ATOM 2687 N N . ILE A 1 322 ? -12.383 6.738 16.761 1.00 98.19 322 ILE A N 1
ATOM 2688 C CA . ILE A 1 322 ? -13.435 6.470 15.765 1.00 98.19 322 ILE A CA 1
ATOM 2689 C C . ILE A 1 322 ? -13.870 5.002 15.801 1.00 98.19 322 ILE A C 1
ATOM 2691 O O . ILE A 1 322 ? -15.058 4.709 15.853 1.00 98.19 322 ILE A O 1
ATOM 2695 N N . ILE A 1 323 ? -12.922 4.058 15.815 1.00 98.25 323 ILE A N 1
ATOM 2696 C CA . ILE A 1 323 ? -13.240 2.622 15.893 1.00 98.25 323 ILE A CA 1
ATOM 2697 C C . ILE A 1 323 ? -14.087 2.326 17.132 1.00 98.25 323 ILE A C 1
ATOM 2699 O O . ILE A 1 323 ? -15.055 1.572 17.046 1.00 98.25 323 ILE A O 1
ATOM 2703 N N . LYS A 1 324 ? -13.734 2.916 18.277 1.00 97.94 324 LYS A N 1
ATOM 2704 C CA . LYS A 1 324 ? -14.487 2.751 19.519 1.00 97.94 324 LYS A CA 1
ATOM 2705 C C . LYS A 1 324 ? -15.920 3.275 19.379 1.00 97.94 324 LYS A C 1
ATOM 2707 O O . LYS A 1 324 ? -16.846 2.553 19.733 1.00 97.94 324 LYS A O 1
ATOM 2712 N N . GLU A 1 325 ? -16.099 4.472 18.827 1.00 96.94 325 GLU A N 1
ATOM 2713 C CA . GLU A 1 325 ? -17.424 5.061 18.591 1.00 96.94 325 GLU A CA 1
ATOM 2714 C C . GLU A 1 325 ? -18.292 4.183 17.676 1.00 96.94 325 GLU A C 1
ATOM 2716 O O . GLU A 1 325 ? -19.468 3.973 17.959 1.00 96.94 325 GLU A O 1
ATOM 2721 N N . GLU A 1 326 ? -17.726 3.612 16.609 1.00 95.62 326 GLU A N 1
ATOM 2722 C CA . GLU A 1 326 ? -18.467 2.735 15.687 1.00 95.62 326 GLU A CA 1
ATOM 2723 C C . GLU A 1 326 ? -18.787 1.349 16.278 1.00 95.62 326 GLU A C 1
ATOM 2725 O O . GLU A 1 326 ? -19.763 0.705 15.885 1.00 95.62 326 GLU A O 1
ATOM 2730 N N . ILE A 1 327 ? -17.988 0.866 17.234 1.00 95.12 327 ILE A N 1
ATOM 2731 C CA . ILE A 1 327 ? -18.292 -0.363 17.984 1.00 95.12 327 ILE A CA 1
ATOM 2732 C C . ILE A 1 327 ? -19.478 -0.146 18.933 1.00 95.12 327 ILE A C 1
ATOM 2734 O O . ILE A 1 327 ? -20.260 -1.075 19.131 1.00 95.12 327 ILE A O 1
ATOM 2738 N N . GLU A 1 328 ? -19.598 1.051 19.512 1.00 91.69 328 GLU A N 1
ATOM 2739 C CA . GLU A 1 328 ? -20.628 1.412 20.497 1.00 91.69 328 GLU A CA 1
ATOM 2740 C C . GLU A 1 328 ? -21.991 1.773 19.870 1.00 91.69 328 GLU A C 1
ATOM 2742 O O . GLU A 1 328 ? -22.985 1.839 20.596 1.00 91.69 328 GLU A O 1
ATOM 2747 N N . LYS A 1 329 ? -22.055 1.963 18.545 1.00 87.69 329 LYS A N 1
ATOM 2748 C CA . LYS A 1 329 ? -23.306 2.053 17.767 1.00 87.69 329 LYS A CA 1
ATOM 2749 C C . LYS A 1 329 ? -23.922 0.678 17.524 1.00 87.69 329 LYS A C 1
ATOM 2751 O O . LYS A 1 329 ? -25.169 0.600 17.568 1.00 87.69 329 LYS A O 1
#

pLDDT: mean 86.8, std 11.39, range [44.78, 98.25]

Radius of gyration: 21.22 Å; chains: 1; bounding box: 51×39×57 Å

Foldseek 3Di:
DEDAFEEEEDPPEDQLFPYDYDHYDDLQPGQEYEAEVVLVLDPVVLVVVVVCVVSPPRHAYEYTAQQHADDLSNLQSCLVPDQAAQRYEYEHAYWPVLVPRPSNVSNVVSRYHYHHDLNLQVCLVLADADEDPCLVVDAAAAEEEQDQEDDLLLLLLQLLCQLVVNPVRYQHFAAAPVRADCVLDVDHSCNVVVAPDDPVSVVSSVSSVVSDDHGRHNDPPDDDPCASSHSYHHCSRQVRHQAYEYEDHCQDTPARDHNVNSSCVVNVGAYDYLHHACNVVVVQVCCCVPVVDGSCVNYVPWDNVLNHDHRSNVSSVVVSVRSVVSSVD

Secondary structure (DSSP, 8-state):
-EEEEEEEEES---TT-S-EEEEE--TTT-SEEEEEHHHHTSHHHHHHHHHHHHHHTTSEEEEEEEEEE--HHHHHHHHHH-S--TTEEEEEE--GGGGG-HHHHHHHHTT-EEEE--HHHH-GGG-EEE--TTGGGS--EEEEEE--S--HHHHHHHHHHHHTT-GGGEEEEB--GGGS-TTT----GGGGGGS---HHHHHHHHHHHHT--S-B-S-TTT-SHHHHT-SEEESHHHHTEEEEEEE-S-TTSS----HHHHHHHHTT--EEEE-STTHHHHHHHHHHHHS----HHHHTTS--GGGG--SHHHHHHHHHHHHHHHHH-